Protein AF-A0A942DSC2-F1 (afdb_monomer_lite)

Radius of gyration: 29.01 Å; chains: 1; bounding box: 53×48×88 Å

Structure (mmCIF, N/CA/C/O backbone):
data_AF-A0A942DSC2-F1
#
_entry.id   AF-A0A942DSC2-F1
#
loop_
_atom_site.group_PDB
_atom_site.id
_atom_site.type_symbol
_atom_site.label_atom_id
_atom_site.label_alt_id
_atom_site.label_comp_id
_atom_site.label_asym_id
_atom_site.label_entity_id
_atom_site.label_seq_id
_atom_site.pdbx_PDB_ins_code
_atom_site.Cartn_x
_atom_site.Cartn_y
_atom_site.Cartn_z
_atom_site.occupancy
_atom_site.B_iso_or_equiv
_atom_site.auth_seq_id
_atom_site.auth_comp_id
_atom_site.auth_asym_id
_atom_site.auth_atom_id
_atom_site.pdbx_PDB_model_num
ATOM 1 N N . MET A 1 1 ? -5.534 -20.646 44.634 1.00 63.06 1 MET A N 1
ATOM 2 C CA . MET A 1 1 ? -5.472 -19.180 44.830 1.00 63.06 1 MET A CA 1
ATOM 3 C C . MET A 1 1 ? -6.806 -18.593 44.367 1.00 63.06 1 MET A C 1
ATOM 5 O O . MET A 1 1 ? -7.096 -18.681 43.185 1.00 63.06 1 MET A O 1
ATOM 9 N N . ARG A 1 2 ? -7.683 -18.132 45.276 1.00 71.19 2 ARG A N 1
ATOM 10 C CA . ARG A 1 2 ? -8.968 -17.498 44.909 1.00 71.19 2 ARG A CA 1
ATOM 11 C C . ARG A 1 2 ? -8.756 -15.986 44.858 1.00 71.19 2 ARG A C 1
ATOM 13 O O . ARG A 1 2 ? -8.511 -15.383 45.898 1.00 71.19 2 ARG A O 1
ATOM 20 N N . VAL A 1 3 ? -8.830 -15.392 43.672 1.00 79.56 3 VAL A N 1
ATOM 21 C CA . VAL A 1 3 ? -8.816 -13.933 43.511 1.00 79.56 3 VAL A CA 1
ATOM 22 C C . VAL A 1 3 ? -10.165 -13.406 44.014 1.00 79.56 3 VAL A C 1
ATOM 24 O O . VAL A 1 3 ? -11.196 -13.684 43.408 1.00 79.56 3 VAL A O 1
ATOM 27 N N . LYS A 1 4 ? -10.188 -12.711 45.160 1.00 86.06 4 LYS A N 1
ATOM 28 C CA . LYS A 1 4 ? -11.382 -11.986 45.623 1.00 86.06 4 LYS A CA 1
ATOM 29 C C . LYS A 1 4 ? -11.506 -10.714 44.784 1.00 86.06 4 LYS A C 1
ATOM 31 O O . LYS A 1 4 ? -10.755 -9.770 45.003 1.00 86.06 4 LYS A O 1
ATOM 36 N N . ILE A 1 5 ? -12.418 -10.701 43.817 1.00 82.31 5 ILE A N 1
ATOM 37 C CA . ILE A 1 5 ? -12.747 -9.487 43.061 1.00 82.31 5 ILE A CA 1
ATOM 38 C C . ILE A 1 5 ? -13.619 -8.612 43.967 1.00 82.31 5 ILE A C 1
ATOM 40 O O . ILE A 1 5 ? -14.670 -9.060 44.425 1.00 82.31 5 ILE A O 1
ATOM 44 N N . ASN A 1 6 ? -13.171 -7.393 44.272 1.00 86.00 6 ASN A N 1
ATOM 45 C CA . ASN A 1 6 ? -13.952 -6.457 45.077 1.00 86.00 6 ASN A CA 1
ATOM 46 C C . ASN A 1 6 ? -15.068 -5.849 44.211 1.00 86.00 6 ASN A C 1
ATOM 48 O O . ASN A 1 6 ? -14.783 -5.156 43.236 1.00 86.00 6 ASN A O 1
ATOM 52 N N . ILE A 1 7 ? -16.330 -6.090 44.564 1.00 83.00 7 ILE A N 1
ATOM 53 C CA . ILE A 1 7 ? -17.500 -5.612 43.807 1.00 83.00 7 ILE A CA 1
ATOM 54 C C . ILE A 1 7 ? -17.515 -4.076 43.738 1.00 83.00 7 ILE A C 1
ATOM 56 O O . ILE A 1 7 ? -17.927 -3.506 42.733 1.00 83.00 7 ILE A O 1
ATOM 60 N N . GLU A 1 8 ? -16.960 -3.393 44.741 1.00 81.56 8 GLU A N 1
ATOM 61 C CA . GLU A 1 8 ? -16.849 -1.929 44.745 1.00 81.56 8 GLU A CA 1
ATOM 62 C C . GLU A 1 8 ? -15.970 -1.395 43.605 1.00 81.56 8 GLU A C 1
ATOM 64 O O . GLU A 1 8 ? -16.241 -0.328 43.054 1.00 81.56 8 GLU A O 1
ATOM 69 N N . THR A 1 9 ? -14.942 -2.147 43.193 1.00 80.12 9 THR A N 1
ATOM 70 C CA . THR A 1 9 ? -14.063 -1.727 42.087 1.00 80.12 9 THR A CA 1
ATOM 71 C C . THR A 1 9 ? -14.734 -1.817 40.716 1.00 80.12 9 THR A C 1
ATOM 73 O O . THR A 1 9 ? -14.416 -1.011 39.838 1.00 80.12 9 THR A O 1
ATOM 76 N N . LEU A 1 10 ? -15.709 -2.722 40.555 1.00 81.62 10 LEU A N 1
ATOM 77 C CA . LEU A 1 10 ? -16.467 -2.916 39.312 1.00 81.62 10 LEU A CA 1
ATOM 78 C C . LEU A 1 10 ? -17.392 -1.734 38.993 1.00 81.62 10 LEU A C 1
ATOM 80 O O . LEU A 1 10 ? -17.657 -1.476 37.824 1.00 81.62 10 LEU A O 1
ATOM 84 N N . ASN A 1 11 ? -17.830 -0.982 40.007 1.00 86.62 11 ASN A N 1
ATOM 85 C CA . ASN A 1 11 ? -18.701 0.185 39.833 1.00 86.62 11 ASN A CA 1
ATOM 86 C C . ASN A 1 11 ? -17.933 1.512 39.760 1.00 86.62 11 ASN A C 1
ATOM 88 O O . ASN A 1 11 ? -18.541 2.584 39.751 1.00 86.62 11 ASN A O 1
ATOM 92 N N . SER A 1 12 ? -16.597 1.483 39.737 1.00 93.19 12 SER A N 1
ATOM 93 C CA . SER A 1 12 ? -15.827 2.721 39.641 1.00 93.19 12 SER A CA 1
ATOM 94 C C . SER A 1 12 ? -15.891 3.292 38.212 1.00 93.19 12 SER A C 1
ATOM 96 O O . SER A 1 12 ? -15.666 2.556 37.251 1.00 93.19 12 SER A O 1
ATOM 98 N N . PRO A 1 13 ? -16.111 4.608 38.031 1.00 95.56 13 PRO A N 1
ATOM 99 C CA . PRO A 1 13 ? -16.055 5.223 36.703 1.00 95.56 13 PRO A CA 1
ATOM 100 C C . PRO A 1 13 ? -14.723 4.998 35.990 1.00 95.56 13 PRO A C 1
ATOM 102 O O . PRO A 1 13 ? -14.681 4.766 34.786 1.00 95.56 13 PRO A O 1
ATOM 105 N N . ALA A 1 14 ? -13.625 4.989 36.747 1.00 95.31 14 ALA A N 1
ATOM 106 C CA . ALA A 1 14 ? -12.300 4.709 36.209 1.00 95.31 14 ALA A CA 1
ATOM 107 C C . ALA A 1 14 ? -12.228 3.334 35.524 1.00 95.31 14 ALA A C 1
ATOM 109 O O . ALA A 1 14 ? -11.579 3.209 34.489 1.00 95.31 14 ALA A O 1
ATOM 110 N N . PHE A 1 15 ? -12.923 2.326 36.057 1.00 95.38 15 PHE A N 1
ATOM 111 C CA . PHE A 1 15 ? -12.960 0.990 35.470 1.00 95.38 15 PHE A CA 1
ATOM 112 C C . PHE A 1 15 ? -13.635 0.984 34.091 1.00 95.38 15 PHE A C 1
ATOM 114 O O . PHE A 1 15 ? -13.039 0.502 33.130 1.00 95.38 15 PHE A O 1
ATOM 121 N N . PHE A 1 16 ? -14.830 1.572 33.958 1.00 96.56 16 PHE A N 1
ATOM 122 C CA . PHE A 1 16 ? -15.529 1.634 32.666 1.00 96.56 16 PHE A CA 1
ATOM 123 C C . PHE A 1 16 ? -14.793 2.498 31.640 1.00 96.56 16 PHE A C 1
ATOM 125 O O . PHE A 1 16 ? -14.686 2.106 30.481 1.00 96.56 16 PHE A O 1
ATOM 132 N N . GLY A 1 17 ? -14.228 3.632 32.067 1.00 97.06 17 GLY A N 1
ATOM 133 C CA . GLY A 1 17 ? -13.405 4.474 31.199 1.00 97.06 17 GLY A CA 1
ATOM 134 C C . GLY A 1 17 ? -12.156 3.739 30.703 1.00 97.06 17 GLY A C 1
ATOM 135 O O . GLY A 1 17 ? -11.827 3.802 29.521 1.00 97.06 17 GLY A O 1
ATOM 136 N N . PHE A 1 18 ? -11.497 2.975 31.578 1.00 97.44 18 PHE A N 1
ATOM 137 C CA . PHE A 1 18 ? -10.361 2.142 31.194 1.00 97.44 18 PHE A CA 1
ATOM 138 C C . PHE A 1 18 ? -10.762 1.038 30.209 1.00 97.44 18 PHE A C 1
ATOM 140 O O . PHE A 1 18 ? -10.094 0.877 29.193 1.00 97.44 18 PHE A O 1
ATOM 147 N N . LEU A 1 19 ? -11.861 0.314 30.459 1.00 97.62 19 LEU A N 1
ATOM 148 C CA . LEU A 1 19 ? -12.362 -0.705 29.529 1.00 97.62 19 LEU A CA 1
ATOM 149 C C . LEU A 1 19 ? -12.708 -0.120 28.156 1.00 97.62 19 LEU A C 1
ATOM 151 O O . LEU A 1 19 ? -12.371 -0.722 27.141 1.00 97.62 19 LEU A O 1
ATOM 155 N N . TYR A 1 20 ? -13.337 1.057 28.122 1.00 97.75 20 TYR A N 1
ATOM 156 C CA . TYR A 1 20 ? -13.642 1.767 26.881 1.00 97.75 20 TYR A CA 1
ATOM 157 C C . TYR A 1 20 ? -12.367 2.105 26.095 1.00 97.75 20 TYR A C 1
ATOM 159 O O . TYR A 1 20 ? -12.29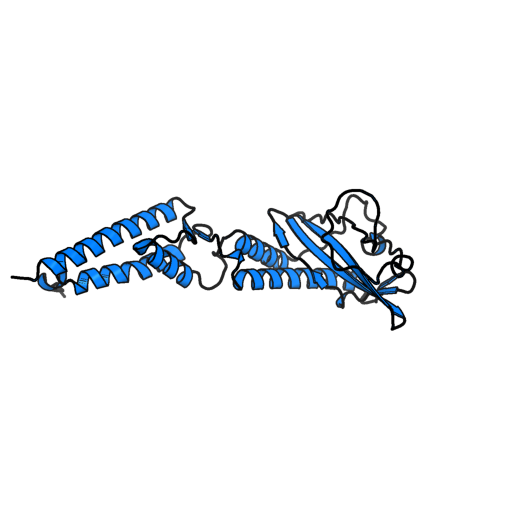0 1.839 24.899 1.00 97.75 20 TYR A O 1
ATOM 167 N N . LEU A 1 21 ? -11.332 2.623 26.764 1.00 97.81 21 LEU A N 1
ATOM 168 C CA . LEU A 1 21 ? -10.049 2.921 26.118 1.00 97.81 21 LEU A CA 1
ATOM 169 C C . LEU A 1 21 ? -9.291 1.659 25.688 1.00 97.81 21 LEU A C 1
ATOM 171 O O . LEU A 1 21 ? -8.612 1.681 24.666 1.00 97.81 21 LEU A O 1
ATOM 175 N N . LEU A 1 22 ? -9.410 0.564 26.441 1.00 98.12 22 LEU A N 1
ATOM 176 C CA . LEU A 1 22 ? -8.796 -0.731 26.131 1.00 98.12 22 LEU A CA 1
ATOM 177 C C . LEU A 1 22 ? -9.458 -1.411 24.921 1.00 98.12 22 LEU A C 1
ATOM 179 O O . LEU A 1 22 ? -8.798 -2.170 24.211 1.00 98.12 22 LEU A O 1
ATOM 183 N N . LEU A 1 23 ? -10.736 -1.118 24.660 1.00 98.00 23 LEU A N 1
ATOM 184 C CA . LEU A 1 23 ? -11.471 -1.623 23.500 1.00 98.00 23 LEU A CA 1
ATOM 185 C C . LEU A 1 23 ? -10.735 -1.298 22.189 1.00 98.00 23 LEU A C 1
ATOM 187 O O . LEU A 1 23 ? -10.584 -2.172 21.340 1.00 98.00 23 LEU A O 1
ATOM 191 N N . ILE A 1 24 ? -10.203 -0.076 22.079 1.00 98.19 24 ILE A N 1
ATOM 192 C CA . ILE A 1 24 ? -9.554 0.445 20.871 1.00 98.19 24 ILE A CA 1
ATOM 193 C C . ILE A 1 24 ? -8.339 -0.411 20.437 1.00 98.19 24 ILE A C 1
ATOM 195 O O . ILE A 1 24 ? -8.356 -1.001 19.356 1.00 98.19 24 ILE A O 1
ATOM 199 N N . PRO A 1 25 ? -7.268 -0.567 21.244 1.00 98.06 25 PRO A N 1
ATOM 200 C CA . PRO A 1 25 ? -6.115 -1.375 20.845 1.00 98.06 25 PRO A CA 1
ATOM 201 C C . PRO A 1 25 ? -6.439 -2.870 20.704 1.00 98.06 25 PRO A C 1
ATOM 203 O O . PRO A 1 25 ? -5.764 -3.559 19.938 1.00 98.06 25 PRO A O 1
ATOM 206 N N . ILE A 1 26 ? -7.461 -3.383 21.402 1.00 98.00 26 ILE A N 1
ATOM 207 C CA . ILE A 1 26 ? -7.912 -4.771 21.234 1.00 98.00 26 ILE A CA 1
ATOM 208 C C . ILE A 1 26 ? -8.495 -4.974 19.839 1.00 98.00 26 ILE A C 1
ATOM 210 O O . ILE A 1 26 ? -8.055 -5.877 19.126 1.00 98.00 26 ILE A O 1
ATOM 214 N N . PHE A 1 27 ? -9.447 -4.138 19.427 1.00 98.06 27 PHE A N 1
ATOM 215 C CA . PHE A 1 27 ? -10.046 -4.255 18.101 1.00 98.06 27 PHE A CA 1
ATOM 216 C C . PHE A 1 27 ? -9.044 -3.930 16.997 1.00 98.06 27 PHE A C 1
ATOM 218 O O . PHE A 1 27 ? -8.980 -4.665 16.016 1.00 98.06 27 PHE A O 1
ATOM 225 N N . ALA A 1 28 ? -8.157 -2.954 17.200 1.00 97.00 28 ALA A N 1
ATOM 226 C CA . ALA A 1 28 ? -7.028 -2.709 16.304 1.00 97.00 28 ALA A CA 1
ATOM 227 C C . ALA A 1 28 ? -6.164 -3.963 16.082 1.00 97.00 28 ALA A C 1
ATOM 229 O O . ALA A 1 28 ? -5.778 -4.273 14.951 1.00 97.00 28 ALA A O 1
ATOM 230 N N . CYS A 1 29 ? -5.884 -4.710 17.155 1.00 96.62 29 CYS A N 1
ATOM 231 C CA . CYS A 1 29 ? -5.160 -5.974 17.088 1.00 96.62 29 CYS A CA 1
ATOM 232 C C . CYS A 1 29 ? -5.958 -7.015 16.289 1.00 96.62 29 CYS A C 1
ATOM 234 O O . CYS A 1 29 ? -5.433 -7.558 15.322 1.00 96.62 29 CYS A O 1
ATOM 236 N N . ILE A 1 30 ? -7.240 -7.223 16.612 1.00 96.50 30 ILE A N 1
ATOM 237 C CA . ILE A 1 30 ? -8.128 -8.157 15.895 1.00 96.50 30 ILE A CA 1
ATOM 238 C C . ILE A 1 30 ? -8.168 -7.838 14.395 1.00 96.50 30 ILE A C 1
ATOM 240 O O . ILE A 1 30 ? -7.948 -8.724 13.569 1.00 96.50 30 ILE A O 1
ATOM 244 N N . PHE A 1 31 ? -8.391 -6.574 14.033 1.00 95.62 31 PHE A N 1
ATOM 245 C CA . PHE A 1 31 ? -8.449 -6.124 12.643 1.00 95.62 31 PHE A CA 1
ATOM 246 C C . PHE A 1 31 ? -7.130 -6.343 11.898 1.00 95.62 31 PHE A C 1
ATOM 248 O O . PHE A 1 31 ? -7.150 -6.674 10.715 1.00 95.62 31 PHE A O 1
ATOM 255 N N . SER A 1 32 ? -5.991 -6.230 12.586 1.00 94.00 32 SER A N 1
ATOM 256 C CA . SER A 1 32 ? -4.665 -6.456 11.993 1.00 94.00 32 SER A CA 1
ATOM 257 C C . SER A 1 32 ? -4.408 -7.917 11.607 1.00 94.00 32 SER A C 1
ATOM 259 O O . SER A 1 32 ? -3.553 -8.171 10.762 1.00 94.00 32 SER A O 1
ATOM 261 N N . TYR A 1 33 ? -5.140 -8.865 12.201 1.00 94.31 33 TYR A N 1
ATOM 262 C CA . TYR A 1 33 ? -5.059 -10.296 11.886 1.00 94.31 33 TYR A CA 1
ATOM 263 C C . TYR A 1 33 ? -6.151 -10.776 10.920 1.00 94.31 33 TYR A C 1
ATOM 265 O O . TYR A 1 33 ? -6.177 -11.959 10.570 1.00 94.31 33 TYR A O 1
ATOM 273 N N . LEU A 1 34 ? -7.056 -9.896 10.476 1.00 93.06 34 LEU A N 1
ATOM 274 C CA . LEU A 1 34 ? -8.057 -10.268 9.480 1.00 93.06 34 LEU A CA 1
ATOM 275 C C . LEU A 1 34 ? -7.409 -10.576 8.119 1.00 93.06 34 LEU A C 1
ATOM 277 O O . LEU A 1 34 ? -6.320 -10.079 7.818 1.00 93.06 34 LEU A O 1
ATOM 281 N N . PRO A 1 35 ? -8.079 -11.376 7.265 1.00 90.88 35 PRO A N 1
ATOM 282 C CA . PRO A 1 35 ? -7.596 -11.647 5.918 1.00 90.88 35 PRO A CA 1
ATOM 283 C C . PRO A 1 35 ? -7.290 -10.362 5.143 1.00 90.88 35 PRO A C 1
ATOM 285 O O . PRO A 1 35 ? -7.961 -9.335 5.315 1.00 90.88 35 PRO A O 1
ATOM 288 N N . LYS A 1 36 ? -6.309 -10.443 4.236 1.00 86.69 36 LYS A N 1
ATOM 289 C CA . LYS A 1 36 ? -6.007 -9.367 3.283 1.00 86.69 36 LYS A CA 1
ATOM 290 C C . LYS A 1 36 ? -7.291 -8.918 2.570 1.00 86.69 36 LYS A C 1
ATOM 292 O O . LYS A 1 36 ? -8.193 -9.725 2.356 1.00 86.69 36 LYS A O 1
ATOM 297 N N . TYR A 1 37 ? -7.368 -7.635 2.218 1.00 87.50 37 TYR A N 1
ATOM 298 C CA . TYR A 1 37 ? -8.536 -7.022 1.558 1.00 87.50 37 TYR A CA 1
ATOM 299 C C . TYR A 1 37 ? -9.822 -6.928 2.404 1.00 87.50 37 TYR A C 1
ATOM 301 O O . TYR A 1 37 ? -10.883 -6.611 1.876 1.00 87.50 37 TYR A O 1
ATOM 309 N N . SER A 1 38 ? -9.750 -7.135 3.726 1.00 92.56 38 SER A N 1
ATOM 310 C CA . SER A 1 38 ? -10.910 -6.932 4.615 1.00 92.56 38 SER A CA 1
ATOM 311 C C . SER A 1 38 ? -11.332 -5.464 4.769 1.00 92.56 38 SER A C 1
ATOM 313 O O . SER A 1 38 ? -12.473 -5.197 5.162 1.00 92.56 38 SER A O 1
ATOM 315 N N . PHE A 1 39 ? -10.432 -4.532 4.441 1.00 93.94 39 PHE A N 1
ATOM 316 C CA . PHE A 1 39 ? -10.633 -3.087 4.525 1.00 93.94 39 PHE A CA 1
ATOM 317 C C . PHE A 1 39 ? -10.182 -2.379 3.243 1.00 93.94 39 PHE A C 1
ATOM 319 O O . PHE A 1 39 ? -9.195 -2.787 2.625 1.00 93.94 39 PHE A O 1
ATOM 326 N N . HIS A 1 40 ? -10.890 -1.306 2.884 1.00 93.62 40 HIS A N 1
ATOM 327 C CA . HIS A 1 40 ? -10.555 -0.379 1.801 1.00 93.62 40 HIS A CA 1
ATOM 328 C C . HIS A 1 40 ? -10.228 0.995 2.375 1.00 93.62 40 HIS A C 1
ATOM 330 O O . HIS A 1 40 ? -10.934 1.455 3.268 1.00 93.62 40 HIS A O 1
ATOM 336 N N . HIS A 1 41 ? -9.209 1.663 1.844 1.00 94.06 41 HIS A N 1
ATOM 337 C CA . HIS A 1 41 ? -8.816 3.003 2.254 1.00 94.06 41 HIS A CA 1
ATOM 338 C C . HIS A 1 41 ? -8.928 3.987 1.084 1.00 94.06 41 HIS A C 1
ATOM 340 O O . HIS A 1 41 ? -8.175 3.899 0.116 1.00 94.06 41 HIS A O 1
ATOM 346 N N . THR A 1 42 ? -9.860 4.936 1.179 1.00 92.81 42 THR A N 1
ATOM 347 C CA . THR A 1 42 ? -10.238 5.833 0.069 1.00 92.81 42 THR A CA 1
ATOM 348 C C . THR A 1 42 ? -9.211 6.930 -0.218 1.00 92.81 42 THR A C 1
ATOM 350 O O . THR A 1 42 ? -9.132 7.430 -1.337 1.00 92.81 42 THR A O 1
ATOM 353 N N . THR A 1 43 ? -8.397 7.303 0.771 1.00 93.25 43 THR A N 1
ATOM 354 C CA . THR A 1 43 ? -7.400 8.381 0.662 1.00 93.25 43 THR A CA 1
ATOM 355 C C . THR A 1 43 ? -5.963 7.875 0.552 1.00 93.25 43 THR A C 1
ATOM 357 O O . THR A 1 43 ? -5.046 8.687 0.416 1.00 93.25 43 THR A O 1
ATOM 360 N N . ILE A 1 44 ? -5.747 6.553 0.531 1.00 91.12 44 ILE A N 1
ATOM 361 C CA . ILE A 1 44 ? -4.398 5.969 0.553 1.00 91.12 44 ILE A CA 1
ATOM 362 C C . ILE A 1 44 ? -3.546 6.403 -0.642 1.00 91.12 44 ILE A C 1
ATOM 364 O O . ILE A 1 44 ? -2.333 6.530 -0.521 1.00 91.12 44 ILE A O 1
ATOM 368 N N . GLN A 1 45 ? -4.174 6.690 -1.786 1.00 90.19 45 GLN A N 1
ATOM 369 C CA . GLN A 1 45 ? -3.494 7.122 -3.009 1.00 90.19 45 GLN A CA 1
ATOM 370 C C . GLN A 1 45 ? -2.671 8.410 -2.840 1.00 90.19 45 GLN A C 1
ATOM 372 O O . GLN A 1 45 ? -1.760 8.664 -3.624 1.00 90.19 45 GLN A O 1
ATOM 377 N N . PHE A 1 46 ? -2.975 9.217 -1.820 1.00 93.25 46 PHE A N 1
ATOM 378 C CA . PHE A 1 46 ? -2.253 10.452 -1.509 1.00 93.25 46 PHE A CA 1
ATOM 379 C C . PHE A 1 46 ? -1.107 10.244 -0.518 1.00 93.25 46 PHE A C 1
ATOM 381 O O . PHE A 1 46 ? -0.389 11.186 -0.185 1.00 93.25 46 PHE A O 1
ATOM 388 N N . GLU A 1 47 ? -0.925 9.026 -0.019 1.00 91.06 47 GLU A N 1
ATOM 389 C CA . GLU A 1 47 ? 0.106 8.749 0.957 1.00 91.06 47 GLU A CA 1
A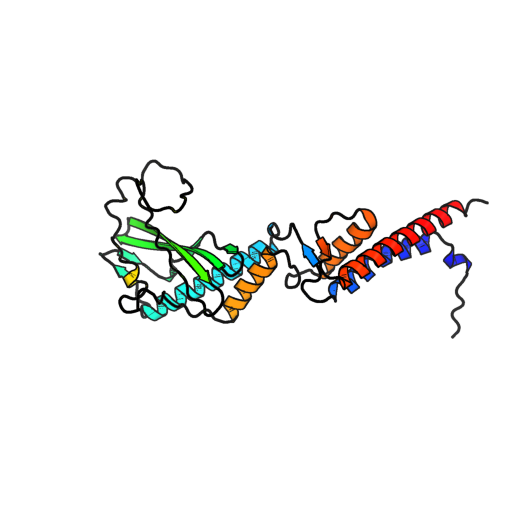TOM 390 C C . GLU A 1 47 ? 1.471 8.524 0.323 1.00 91.06 47 GLU A C 1
ATOM 392 O O . GLU A 1 47 ? 1.620 7.943 -0.756 1.00 91.06 47 GLU A O 1
ATOM 397 N N . LYS A 1 48 ? 2.506 8.896 1.081 1.00 92.25 48 LYS A N 1
ATOM 398 C CA . LYS A 1 48 ? 3.901 8.670 0.702 1.00 92.25 48 LYS A CA 1
ATOM 399 C C . LYS A 1 48 ? 4.184 7.199 0.366 1.00 92.25 48 LYS A C 1
ATOM 401 O O . LYS A 1 48 ? 4.934 6.930 -0.560 1.00 92.25 48 LYS A O 1
ATOM 406 N N . SER A 1 49 ? 3.555 6.260 1.071 1.00 89.62 49 SER A N 1
ATOM 407 C CA . SER A 1 49 ? 3.744 4.822 0.843 1.00 89.62 49 SER A CA 1
ATOM 408 C C . SER A 1 49 ? 3.359 4.384 -0.577 1.00 89.62 49 SER A C 1
ATOM 410 O O . SER A 1 49 ? 4.098 3.626 -1.203 1.00 89.62 49 SER A O 1
ATOM 412 N N . VAL A 1 50 ? 2.258 4.911 -1.124 1.00 91.44 50 VAL A N 1
ATOM 413 C CA . VAL A 1 50 ? 1.824 4.634 -2.502 1.00 91.44 50 VAL A CA 1
ATOM 414 C C . VAL A 1 50 ? 2.770 5.284 -3.509 1.00 91.44 50 VAL A C 1
ATOM 416 O O . VAL A 1 50 ? 3.113 4.669 -4.517 1.00 91.44 50 VAL A O 1
ATOM 419 N N . PHE A 1 51 ? 3.252 6.496 -3.220 1.00 92.69 51 PHE A N 1
ATOM 420 C CA . PHE A 1 51 ? 4.286 7.155 -4.026 1.00 92.69 51 PHE A CA 1
ATOM 421 C C . PHE A 1 51 ? 5.598 6.360 -4.062 1.00 92.69 51 PHE A C 1
ATOM 423 O O . PHE A 1 51 ? 6.188 6.197 -5.132 1.00 92.69 51 PHE A O 1
ATOM 430 N N . ASP A 1 52 ? 6.043 5.839 -2.920 1.00 92.56 52 ASP A N 1
ATOM 431 C CA . ASP A 1 52 ? 7.257 5.030 -2.809 1.00 92.56 52 ASP A CA 1
ATOM 432 C C . ASP A 1 52 ? 7.094 3.690 -3.553 1.00 92.56 52 ASP A C 1
ATOM 434 O O . ASP A 1 52 ? 8.001 3.278 -4.285 1.00 92.56 52 ASP A O 1
ATOM 438 N N . ALA A 1 53 ? 5.920 3.050 -3.457 1.00 91.88 53 ALA A N 1
ATOM 439 C CA . ALA A 1 53 ? 5.584 1.846 -4.223 1.00 91.88 53 ALA A CA 1
ATOM 440 C C . ALA A 1 53 ? 5.575 2.115 -5.738 1.00 91.88 53 ALA A C 1
ATOM 442 O O . ALA A 1 53 ? 6.181 1.360 -6.502 1.00 91.88 53 ALA A O 1
ATOM 443 N N . ARG A 1 54 ? 4.980 3.237 -6.174 1.00 94.38 54 ARG A N 1
ATOM 444 C CA . ARG A 1 54 ? 4.996 3.683 -7.577 1.00 94.38 54 ARG A CA 1
ATOM 445 C C . ARG A 1 54 ? 6.419 3.848 -8.094 1.00 94.38 54 ARG A C 1
ATOM 447 O O . ARG A 1 54 ? 6.755 3.304 -9.141 1.00 94.38 54 ARG A O 1
ATOM 454 N N . ASN A 1 55 ? 7.259 4.583 -7.365 1.00 94.94 55 ASN A N 1
ATOM 455 C CA . ASN A 1 55 ? 8.647 4.824 -7.760 1.00 94.94 55 ASN A CA 1
ATOM 456 C C . ASN A 1 55 ? 9.438 3.511 -7.804 1.00 94.94 55 ASN A C 1
ATOM 458 O O . ASN A 1 55 ? 10.173 3.270 -8.754 1.00 94.94 55 ASN A O 1
ATOM 462 N N . THR A 1 56 ? 9.217 2.615 -6.841 1.00 93.75 56 THR A N 1
ATOM 463 C CA . THR A 1 56 ? 9.863 1.296 -6.807 1.00 93.75 56 THR A CA 1
ATOM 464 C C . THR A 1 56 ? 9.465 0.420 -8.000 1.00 93.75 56 THR A C 1
ATOM 466 O O . THR A 1 56 ? 10.325 -0.250 -8.579 1.00 93.75 56 THR A O 1
ATOM 469 N N . ALA A 1 57 ? 8.184 0.416 -8.381 1.00 92.62 57 ALA A N 1
ATOM 470 C CA . ALA A 1 57 ? 7.687 -0.302 -9.554 1.00 92.62 57 ALA A CA 1
ATOM 471 C C . ALA A 1 57 ? 8.219 0.307 -10.861 1.00 92.62 57 ALA A C 1
ATOM 473 O O . ALA A 1 57 ? 8.712 -0.423 -11.725 1.00 92.62 57 ALA A O 1
ATOM 474 N N . ARG A 1 58 ? 8.202 1.641 -10.972 1.00 95.25 58 ARG A N 1
ATOM 475 C CA . ARG A 1 58 ? 8.769 2.393 -12.097 1.00 95.25 58 ARG A CA 1
ATOM 476 C C . ARG A 1 58 ? 10.253 2.086 -12.282 1.00 95.25 58 ARG A C 1
ATOM 478 O O . ARG A 1 58 ? 10.659 1.698 -13.369 1.00 95.25 58 ARG A O 1
ATOM 485 N N . ASP A 1 59 ? 11.057 2.230 -11.233 1.00 95.25 59 ASP A N 1
ATOM 486 C CA . ASP A 1 59 ? 12.513 2.073 -11.311 1.00 95.25 59 ASP A CA 1
ATOM 487 C C . ASP A 1 59 ? 12.896 0.622 -11.632 1.00 95.25 59 ASP A C 1
ATOM 489 O O . ASP A 1 59 ? 13.826 0.376 -12.398 1.00 95.25 59 ASP A O 1
ATOM 493 N N . ALA A 1 60 ? 12.139 -0.352 -11.115 1.00 92.19 60 ALA A N 1
ATOM 494 C CA . ALA A 1 60 ? 12.314 -1.759 -11.467 1.00 92.19 60 ALA A CA 1
ATOM 495 C C . ALA A 1 60 ? 11.964 -2.045 -12.937 1.00 92.19 60 ALA A C 1
ATOM 497 O O . ALA A 1 60 ? 12.699 -2.768 -13.608 1.00 92.19 60 ALA A O 1
ATOM 498 N N . THR A 1 61 ? 10.879 -1.453 -13.441 1.00 90.00 61 THR A N 1
ATOM 499 C CA . THR A 1 61 ? 10.472 -1.566 -14.851 1.00 90.00 61 THR A CA 1
ATOM 500 C C . THR A 1 61 ? 11.518 -0.931 -15.765 1.00 90.00 61 THR A C 1
ATOM 502 O O . THR A 1 61 ? 11.957 -1.553 -16.731 1.00 90.00 61 THR A O 1
ATOM 505 N N . LEU A 1 62 ? 11.991 0.271 -15.421 1.00 93.06 62 LEU A N 1
ATOM 506 C CA . LEU A 1 62 ? 13.051 0.957 -16.152 1.00 93.06 62 LEU A CA 1
ATOM 507 C C . LEU A 1 62 ? 14.323 0.108 -16.199 1.00 93.06 62 LEU A C 1
ATOM 509 O O . LEU A 1 62 ? 14.868 -0.102 -17.278 1.00 93.06 62 LEU A O 1
ATOM 513 N N . ALA A 1 63 ? 14.767 -0.426 -15.059 1.00 92.88 63 ALA A N 1
ATOM 514 C CA . ALA A 1 63 ? 15.959 -1.265 -14.997 1.00 92.88 63 ALA A CA 1
ATOM 515 C C . ALA A 1 63 ? 15.850 -2.506 -15.902 1.00 92.88 63 ALA A C 1
ATOM 517 O O . ALA A 1 63 ? 16.821 -2.857 -16.570 1.00 92.88 63 ALA A O 1
ATOM 518 N N . ALA A 1 64 ? 14.675 -3.139 -15.986 1.00 88.25 64 ALA A N 1
ATOM 519 C CA . ALA A 1 64 ? 14.457 -4.266 -16.894 1.00 88.25 64 ALA A CA 1
ATOM 520 C C . ALA A 1 64 ? 14.483 -3.870 -18.370 1.00 88.25 64 ALA A C 1
ATOM 522 O O . ALA A 1 64 ? 15.109 -4.568 -19.170 1.00 88.25 64 ALA A O 1
ATOM 523 N N . ILE A 1 65 ? 13.865 -2.741 -18.732 1.00 87.69 65 ILE A N 1
ATOM 524 C CA . ILE A 1 65 ? 13.921 -2.203 -20.099 1.00 87.69 65 ILE A CA 1
ATOM 525 C C . ILE A 1 65 ? 15.376 -1.899 -20.476 1.00 87.69 65 ILE A C 1
ATOM 527 O O . ILE A 1 65 ? 15.854 -2.344 -21.519 1.00 87.69 65 ILE A O 1
ATOM 531 N N . GLN A 1 66 ? 16.106 -1.197 -19.606 1.00 91.06 66 GLN A N 1
ATOM 532 C CA . GLN A 1 66 ? 17.509 -0.848 -19.823 1.00 91.06 66 GLN A CA 1
ATOM 533 C C . GLN A 1 66 ? 18.399 -2.089 -19.943 1.00 91.06 66 GLN A C 1
ATOM 535 O O . GLN A 1 66 ? 19.259 -2.132 -20.824 1.00 91.06 66 GLN A O 1
ATOM 540 N N . SER A 1 67 ? 18.192 -3.099 -19.091 1.00 89.62 67 SER A N 1
ATOM 541 C CA . SER A 1 67 ? 18.932 -4.365 -19.134 1.00 89.62 67 SER A CA 1
ATOM 542 C C . SER A 1 67 ? 18.663 -5.118 -20.434 1.00 89.62 67 SER A C 1
ATOM 544 O O . SER A 1 67 ? 19.605 -5.463 -21.141 1.00 89.62 67 SER A O 1
ATOM 546 N N . SER A 1 68 ? 17.387 -5.286 -20.795 1.00 85.38 68 SER A N 1
ATOM 547 C CA . SER A 1 68 ? 16.971 -5.992 -22.013 1.00 85.38 68 SER A CA 1
ATOM 548 C C . SER A 1 68 ? 17.509 -5.315 -23.275 1.00 85.38 68 SER A C 1
ATOM 550 O O . SER A 1 68 ? 17.976 -5.980 -24.197 1.00 85.38 68 SER A O 1
ATOM 552 N N . LEU A 1 69 ? 17.473 -3.979 -23.329 1.00 86.25 69 LEU A N 1
ATOM 553 C CA . LEU A 1 69 ? 18.025 -3.220 -24.452 1.00 86.25 69 LEU A CA 1
ATOM 554 C C . LEU A 1 69 ? 19.553 -3.288 -24.495 1.00 86.25 69 LEU A C 1
ATOM 556 O O . LEU A 1 69 ? 20.118 -3.452 -25.571 1.00 86.25 69 LEU A O 1
ATOM 560 N N . SER A 1 70 ? 20.223 -3.191 -23.345 1.00 89.94 70 SER A N 1
ATOM 561 C CA . SER A 1 70 ? 21.687 -3.287 -23.280 1.00 89.94 70 SER A CA 1
ATOM 562 C C . SER A 1 70 ? 22.181 -4.662 -23.725 1.00 89.94 70 SER A C 1
ATOM 564 O O . SER A 1 70 ? 23.165 -4.738 -24.451 1.00 89.94 70 SER A O 1
ATOM 566 N N . GLU A 1 71 ? 21.493 -5.733 -23.330 1.00 88.25 71 GLU A N 1
ATOM 567 C CA . GLU A 1 71 ? 21.798 -7.101 -23.757 1.00 88.25 71 GLU A CA 1
ATOM 568 C C . GLU A 1 71 ? 21.612 -7.269 -25.270 1.00 88.25 71 GLU A C 1
ATOM 570 O O . GLU A 1 71 ? 22.518 -7.735 -25.957 1.00 88.25 71 GLU A O 1
ATOM 575 N N . ARG A 1 72 ? 20.483 -6.798 -25.816 1.00 82.88 72 ARG A N 1
ATOM 576 C CA . ARG A 1 72 ? 20.207 -6.850 -27.264 1.00 82.88 72 ARG A CA 1
ATOM 577 C C . ARG A 1 72 ? 21.216 -6.069 -28.099 1.00 82.88 72 ARG A C 1
ATOM 579 O O . ARG A 1 72 ? 21.516 -6.465 -29.221 1.00 82.88 72 ARG A O 1
ATOM 586 N N . LEU A 1 73 ? 21.722 -4.962 -27.566 1.00 86.69 73 LEU A N 1
ATOM 587 C CA . LEU A 1 73 ? 22.729 -4.137 -28.227 1.00 86.69 73 LEU A CA 1
ATOM 588 C C . LEU A 1 73 ? 24.162 -4.617 -27.957 1.00 86.69 73 LEU A C 1
ATOM 590 O O . LEU A 1 73 ? 25.096 -3.953 -28.400 1.00 86.69 73 LEU A O 1
ATOM 594 N N . ASP A 1 74 ? 24.365 -5.735 -27.247 1.00 90.75 74 ASP A N 1
ATOM 595 C CA . ASP A 1 74 ? 25.699 -6.233 -26.870 1.00 90.75 74 ASP A CA 1
ATOM 596 C C . ASP A 1 74 ? 26.524 -5.146 -26.141 1.00 90.75 74 ASP A C 1
ATOM 598 O O . ASP A 1 74 ? 27.705 -4.913 -26.396 1.00 90.75 74 ASP A O 1
ATOM 602 N N . GLY A 1 75 ? 25.841 -4.368 -25.294 1.00 88.81 75 GLY A N 1
ATOM 603 C CA . GLY A 1 75 ? 26.390 -3.218 -24.574 1.00 88.81 75 GLY A CA 1
ATOM 604 C C . GLY A 1 75 ? 26.742 -2.000 -25.440 1.00 88.81 75 GLY A C 1
ATOM 605 O O . GLY A 1 75 ? 27.271 -1.021 -24.907 1.00 88.81 75 GLY A O 1
ATOM 606 N N . LYS A 1 76 ? 26.471 -2.028 -26.750 1.00 91.06 76 LYS A N 1
ATOM 607 C CA . LYS A 1 76 ? 26.796 -0.938 -27.681 1.00 91.06 76 LYS A CA 1
ATOM 608 C C . LYS A 1 76 ? 25.764 0.185 -27.611 1.00 91.06 76 LYS A C 1
ATOM 610 O O . LYS A 1 76 ? 24.604 -0.005 -27.253 1.00 91.06 76 LYS A O 1
ATOM 615 N N . ILE A 1 77 ? 26.216 1.381 -27.972 1.00 90.56 77 ILE A N 1
ATOM 616 C CA . ILE A 1 77 ? 25.355 2.547 -28.162 1.00 90.56 77 ILE A CA 1
ATOM 617 C C . ILE A 1 77 ? 24.596 2.348 -29.476 1.00 90.56 77 ILE A C 1
ATOM 619 O O . ILE A 1 77 ? 25.197 1.978 -30.484 1.00 90.56 77 ILE A O 1
ATOM 623 N N . LEU A 1 78 ? 23.286 2.585 -29.466 1.00 86.00 78 LEU A N 1
ATOM 624 C CA . LEU A 1 78 ? 22.487 2.523 -30.683 1.00 86.00 78 LEU A CA 1
ATOM 625 C C . LEU A 1 78 ? 22.812 3.736 -31.555 1.00 86.00 78 LEU A C 1
ATOM 627 O O . LEU A 1 78 ? 22.677 4.862 -31.080 1.00 86.00 78 LEU A O 1
ATOM 631 N N . GLU A 1 79 ? 23.177 3.515 -32.816 1.00 87.12 79 GLU A N 1
ATOM 632 C CA . GLU A 1 79 ? 23.407 4.576 -33.798 1.00 87.12 79 GLU A CA 1
ATOM 633 C C . GLU A 1 79 ? 22.363 4.502 -34.924 1.00 87.12 79 GLU A C 1
ATOM 635 O O . GLU A 1 79 ? 22.251 3.483 -35.602 1.00 87.12 79 GLU A O 1
ATOM 640 N N . VAL A 1 80 ? 21.581 5.570 -35.112 1.00 79.62 80 VAL A N 1
ATOM 641 C CA . VAL A 1 80 ? 20.559 5.692 -36.168 1.00 79.62 80 VAL A CA 1
ATOM 642 C C . VAL A 1 80 ? 20.679 7.073 -36.805 1.00 79.62 80 VAL A C 1
ATOM 644 O O . VAL A 1 80 ? 20.545 8.082 -36.118 1.00 79.62 80 VAL A O 1
ATOM 647 N N . ASP A 1 81 ? 20.958 7.139 -38.108 1.00 81.06 81 ASP A N 1
ATOM 648 C CA . ASP A 1 81 ? 21.082 8.392 -38.875 1.00 81.06 81 ASP A CA 1
ATOM 649 C C . ASP A 1 81 ? 22.049 9.431 -38.257 1.00 81.06 81 ASP A C 1
ATOM 651 O O . ASP A 1 81 ? 21.832 10.648 -38.309 1.00 81.06 81 ASP A O 1
ATOM 655 N N . GLY A 1 82 ? 23.135 8.948 -37.641 1.00 82.94 82 GLY A N 1
ATOM 656 C CA . GLY A 1 82 ? 24.129 9.768 -36.941 1.00 82.94 82 GLY A CA 1
ATOM 657 C C . GLY A 1 82 ? 23.678 10.290 -35.571 1.00 82.94 82 GLY A C 1
ATOM 658 O O . GLY A 1 82 ? 24.375 11.109 -34.968 1.00 82.94 82 GLY A O 1
ATOM 659 N N . PHE A 1 83 ? 22.522 9.848 -35.074 1.00 81.56 83 PHE A N 1
ATOM 660 C CA . PHE A 1 83 ? 22.127 9.999 -33.681 1.00 81.56 83 PHE A CA 1
ATOM 661 C C . PHE A 1 83 ? 22.550 8.777 -32.885 1.00 81.56 83 PHE A C 1
ATOM 663 O O . PHE A 1 83 ? 22.422 7.648 -33.341 1.00 81.56 83 PHE A O 1
ATOM 670 N N . THR A 1 84 ? 22.996 9.017 -31.663 1.00 88.62 84 THR A N 1
ATOM 671 C CA . THR A 1 84 ? 23.401 7.993 -30.708 1.00 88.62 84 THR A CA 1
ATOM 672 C C . THR A 1 84 ? 22.438 7.970 -29.526 1.00 88.62 84 THR A C 1
ATOM 674 O O . THR A 1 84 ? 22.051 9.028 -29.028 1.00 88.62 84 THR A O 1
ATOM 677 N N . MET A 1 85 ? 22.039 6.781 -29.075 1.00 89.56 85 MET A N 1
ATOM 678 C CA . MET A 1 85 ? 21.199 6.585 -27.891 1.00 89.56 85 MET A CA 1
ATOM 679 C C . MET A 1 85 ? 21.852 5.574 -26.955 1.00 89.56 85 MET A C 1
ATOM 681 O O . MET A 1 85 ? 22.177 4.450 -27.343 1.00 89.56 85 MET A O 1
ATOM 685 N N . ASN A 1 86 ? 22.060 5.999 -25.712 1.00 93.06 86 ASN A N 1
ATOM 686 C CA . ASN A 1 86 ? 22.577 5.156 -24.648 1.00 93.06 86 ASN A CA 1
ATOM 687 C C . ASN A 1 86 ? 21.396 4.582 -23.847 1.00 93.06 86 ASN A C 1
ATOM 689 O O . ASN A 1 86 ? 20.689 5.366 -23.210 1.00 93.06 86 ASN A O 1
ATOM 693 N N . PRO A 1 87 ? 21.199 3.250 -23.798 1.00 90.25 87 PRO A N 1
ATOM 694 C CA . PRO A 1 87 ? 20.104 2.642 -23.039 1.00 90.25 87 PRO A CA 1
ATOM 695 C C . PRO A 1 87 ? 20.076 3.058 -21.566 1.00 90.25 87 PRO A C 1
ATOM 697 O O . PRO A 1 87 ? 19.013 3.151 -20.967 1.00 90.25 87 PRO A O 1
ATOM 700 N N . LYS A 1 88 ? 21.231 3.374 -20.970 1.00 93.75 88 LYS A N 1
ATOM 701 C CA . LYS A 1 88 ? 21.318 3.827 -19.572 1.00 93.75 88 LYS A CA 1
ATOM 702 C C . LYS A 1 88 ? 20.744 5.229 -19.344 1.00 93.75 88 LYS A C 1
ATOM 704 O O . LYS A 1 88 ? 20.496 5.598 -18.202 1.00 93.75 88 LYS A O 1
ATOM 709 N N . GLU A 1 89 ? 20.556 6.010 -20.406 1.00 93.00 89 GLU A N 1
ATOM 710 C CA . GLU A 1 89 ? 19.971 7.357 -20.362 1.00 93.00 89 GLU A CA 1
ATOM 711 C C . GLU A 1 89 ? 18.452 7.352 -20.576 1.00 93.00 89 GLU A C 1
ATOM 713 O O . GLU A 1 89 ? 17.837 8.418 -20.623 1.00 93.00 89 GLU A O 1
ATOM 718 N N . LEU A 1 90 ? 17.848 6.166 -20.703 1.00 91.38 90 LEU A N 1
ATOM 719 C CA . LEU A 1 90 ? 16.399 6.012 -20.702 1.00 91.38 90 LEU A CA 1
ATOM 720 C C . LEU A 1 90 ? 15.832 6.361 -19.329 1.00 91.38 90 LEU A C 1
ATOM 722 O O . LEU A 1 90 ? 16.422 6.016 -18.304 1.00 91.38 90 LEU A O 1
ATOM 726 N N . TYR A 1 91 ? 14.650 6.962 -19.307 1.00 93.81 91 TYR A N 1
ATOM 727 C CA . TYR A 1 91 ? 13.882 7.139 -18.081 1.00 93.81 91 TYR A CA 1
ATOM 728 C C . TYR A 1 91 ? 12.385 6.984 -18.338 1.00 93.81 91 TYR A C 1
ATOM 730 O O . TYR A 1 91 ? 11.915 7.108 -19.468 1.00 93.81 91 TYR A O 1
ATOM 738 N N . LEU A 1 92 ? 11.643 6.674 -17.274 1.00 92.25 92 LEU A N 1
ATOM 739 C CA . LEU A 1 92 ? 10.189 6.549 -17.307 1.00 92.25 92 LEU A CA 1
ATOM 740 C C . LEU A 1 92 ? 9.536 7.780 -16.686 1.00 92.25 92 LEU A C 1
ATOM 742 O O . LEU A 1 92 ? 9.873 8.176 -15.566 1.00 92.25 92 LEU A O 1
ATOM 746 N N . GLN A 1 93 ? 8.567 8.337 -17.395 1.00 91.25 93 GLN A N 1
ATOM 747 C CA . GLN A 1 93 ? 7.685 9.400 -16.940 1.00 91.25 93 GLN A CA 1
ATOM 748 C C . GLN A 1 93 ? 6.240 8.879 -16.875 1.00 91.25 93 GLN A C 1
ATOM 750 O O . GLN A 1 93 ? 5.897 7.906 -17.542 1.00 91.25 93 GLN A O 1
ATOM 755 N N . ASP A 1 94 ? 5.421 9.482 -16.009 1.00 90.75 94 ASP A N 1
ATOM 756 C CA . ASP A 1 94 ? 3.982 9.205 -15.881 1.00 90.75 94 ASP A CA 1
ATOM 757 C C . ASP A 1 94 ? 3.627 7.714 -15.733 1.00 90.75 94 ASP A C 1
ATOM 759 O O . ASP A 1 94 ? 2.644 7.230 -16.281 1.00 90.75 94 ASP A O 1
ATOM 763 N N . PHE A 1 95 ? 4.446 6.975 -14.973 1.00 92.75 95 PHE A N 1
ATOM 764 C CA . PHE A 1 95 ? 4.190 5.570 -14.661 1.00 92.75 95 PHE A CA 1
ATOM 765 C C . PHE A 1 95 ? 2.948 5.439 -13.781 1.00 92.75 95 PHE A C 1
ATOM 767 O O . PHE A 1 95 ? 2.962 5.850 -12.614 1.00 92.75 95 PHE A O 1
ATOM 774 N N . ASP A 1 96 ? 1.904 4.840 -14.336 1.00 93.75 96 ASP A N 1
ATOM 775 C CA . ASP A 1 96 ? 0.635 4.618 -13.667 1.00 93.75 96 ASP A CA 1
ATOM 776 C C . ASP A 1 96 ? 0.070 3.233 -13.995 1.00 93.75 96 ASP A C 1
ATOM 778 O O . ASP A 1 96 ? 0.355 2.653 -15.037 1.00 93.75 96 ASP A O 1
ATOM 782 N N . CYS A 1 97 ? -0.739 2.677 -13.099 1.00 89.94 97 CYS A N 1
ATOM 783 C CA . CYS A 1 97 ? -1.405 1.400 -13.333 1.00 89.94 97 CYS A CA 1
ATOM 784 C C . CYS A 1 97 ? -2.904 1.508 -13.069 1.00 89.94 97 CYS A C 1
ATOM 786 O O . CYS A 1 97 ? -3.334 2.019 -12.034 1.00 89.94 97 CYS A O 1
ATOM 788 N N . GLU A 1 98 ? -3.709 0.983 -13.986 1.00 87.62 98 GLU A N 1
ATOM 789 C CA . GLU A 1 98 ? -5.166 0.961 -13.898 1.00 87.62 98 GLU A CA 1
ATOM 790 C C . GLU A 1 98 ? -5.702 -0.390 -14.381 1.00 87.62 98 GLU A C 1
ATOM 792 O O . GLU A 1 98 ? -5.360 -0.871 -15.462 1.00 87.62 98 GLU A O 1
ATOM 797 N N . GLY A 1 99 ? -6.531 -1.036 -13.556 1.00 85.94 99 GLY A N 1
ATOM 798 C CA . GLY A 1 99 ? -7.110 -2.341 -13.878 1.00 85.94 99 GLY A CA 1
ATOM 799 C C . GLY A 1 99 ? -6.043 -3.409 -14.135 1.00 85.94 99 GLY A C 1
ATOM 800 O O . GLY A 1 99 ? -5.237 -3.723 -13.259 1.00 85.94 99 GLY A O 1
ATOM 801 N N . SER A 1 100 ? -6.042 -3.999 -15.329 1.00 79.62 100 SER A N 1
ATOM 802 C CA . SER A 1 100 ? -5.046 -4.976 -15.795 1.00 79.62 100 SER A CA 1
ATOM 803 C C . SER A 1 100 ? -3.849 -4.342 -16.504 1.00 79.62 100 SER A C 1
ATOM 805 O O . SER A 1 100 ? -2.892 -5.058 -16.788 1.00 79.62 100 SER A O 1
ATOM 807 N N . SER A 1 101 ? -3.880 -3.034 -16.757 1.00 81.94 101 SER A N 1
ATOM 808 C CA . SER A 1 101 ? -2.867 -2.332 -17.541 1.00 81.94 101 SER A CA 1
ATOM 809 C C . SER A 1 101 ? -1.965 -1.433 -16.698 1.00 81.94 101 SER A C 1
ATOM 811 O O . SER A 1 101 ? -2.400 -0.871 -15.692 1.00 81.94 101 SER A O 1
ATOM 813 N N . CYS A 1 102 ? -0.714 -1.272 -17.113 1.00 85.44 102 CYS A N 1
ATOM 814 C CA . CYS A 1 102 ? 0.148 -0.188 -16.653 1.00 85.44 102 CYS A CA 1
ATOM 815 C C . CYS A 1 102 ? 0.597 0.646 -17.843 1.00 85.44 102 CYS A C 1
ATOM 817 O O . CYS A 1 102 ? 1.018 0.089 -18.851 1.00 85.44 102 CYS A O 1
ATOM 819 N N . LYS A 1 103 ? 0.513 1.962 -17.689 1.00 87.62 103 LYS A N 1
ATOM 820 C CA . LYS A 1 103 ? 0.877 2.958 -18.684 1.00 87.62 103 LYS A CA 1
ATOM 821 C C . LYS A 1 103 ? 2.120 3.689 -18.228 1.00 87.62 103 LYS A C 1
ATOM 823 O O . LYS A 1 103 ? 2.276 3.981 -17.042 1.00 87.62 103 LYS A O 1
ATOM 828 N N . PHE A 1 104 ? 3.008 3.993 -19.156 1.00 87.25 104 PHE A N 1
ATOM 829 C CA . PHE A 1 104 ? 4.120 4.894 -18.894 1.00 87.25 104 PHE A CA 1
ATOM 830 C C . PHE A 1 104 ? 4.622 5.521 -20.182 1.00 87.25 104 PHE A C 1
ATOM 832 O O . PHE A 1 104 ? 4.465 4.966 -21.268 1.00 87.25 104 PHE A O 1
ATOM 839 N N . MET A 1 105 ? 5.296 6.654 -20.028 1.00 83.38 105 MET A N 1
ATOM 840 C CA . MET A 1 105 ? 6.037 7.311 -21.087 1.00 83.38 105 MET A CA 1
ATOM 841 C C . MET A 1 105 ? 7.516 6.943 -20.964 1.00 83.38 105 MET A C 1
ATOM 843 O O . MET A 1 105 ? 8.189 7.330 -20.008 1.00 83.38 105 MET A O 1
ATOM 847 N N . LEU A 1 106 ? 8.034 6.173 -21.917 1.00 85.88 106 LEU A N 1
ATOM 848 C CA . LEU A 1 106 ? 9.462 5.891 -22.027 1.00 85.88 106 LEU A CA 1
ATOM 849 C C . LEU A 1 106 ? 10.127 7.020 -22.804 1.00 85.88 106 LEU A C 1
ATOM 851 O O . LEU A 1 106 ? 9.764 7.264 -23.954 1.00 85.88 106 LEU A O 1
ATOM 855 N N . ILE A 1 107 ? 11.103 7.686 -22.189 1.00 86.06 107 ILE A N 1
ATOM 856 C CA . ILE A 1 107 ? 11.825 8.786 -22.820 1.00 86.06 107 ILE A CA 1
ATOM 857 C C . ILE A 1 107 ? 13.263 8.372 -23.110 1.00 86.06 107 ILE A C 1
ATOM 859 O O . ILE A 1 107 ? 14.001 7.952 -22.215 1.00 86.06 107 ILE A O 1
ATOM 863 N N . ALA A 1 108 ? 13.656 8.510 -24.375 1.00 85.38 108 ALA A N 1
ATOM 864 C CA . ALA A 1 108 ? 15.005 8.261 -24.856 1.00 85.38 108 ALA A CA 1
ATOM 865 C C . ALA A 1 108 ? 15.673 9.553 -25.323 1.00 85.38 108 ALA A C 1
ATOM 867 O O . ALA A 1 108 ? 15.100 10.312 -26.101 1.00 85.38 108 ALA A O 1
ATOM 868 N N . ASN A 1 109 ? 16.908 9.781 -24.876 1.00 85.56 109 ASN A N 1
ATOM 869 C CA . ASN A 1 109 ? 17.706 10.931 -25.284 1.00 85.56 109 ASN A CA 1
ATOM 870 C C . ASN A 1 109 ? 18.623 10.550 -26.449 1.00 85.56 109 ASN A C 1
ATOM 872 O O . ASN A 1 109 ? 19.596 9.817 -26.268 1.00 85.56 109 ASN A O 1
ATOM 876 N N . PHE A 1 110 ? 18.334 11.079 -27.637 1.00 81.88 110 PHE A N 1
ATOM 877 C CA . PHE A 1 110 ? 19.192 10.924 -28.810 1.00 81.88 110 PHE A CA 1
ATOM 878 C C . PHE A 1 110 ? 20.172 12.094 -28.922 1.00 81.88 110 PHE A C 1
ATOM 880 O O . PHE A 1 110 ? 19.774 13.255 -28.795 1.00 81.88 110 PHE A O 1
ATOM 887 N N . ARG A 1 111 ? 21.450 11.796 -29.186 1.00 85.50 111 ARG A N 1
ATOM 888 C CA . ARG A 1 111 ? 22.533 12.782 -29.331 1.00 85.50 111 ARG A CA 1
ATOM 889 C C . ARG A 1 111 ? 23.152 12.719 -30.723 1.00 85.50 111 ARG A C 1
ATOM 891 O O . ARG A 1 111 ? 23.623 11.659 -31.127 1.00 85.50 111 ARG A O 1
ATOM 898 N N . ARG A 1 112 ? 23.220 13.844 -31.436 1.00 82.00 112 ARG A N 1
ATOM 899 C CA . ARG A 1 112 ? 23.914 13.967 -32.735 1.00 82.00 112 ARG A CA 1
ATOM 900 C C . ARG A 1 112 ? 24.870 15.141 -32.676 1.00 82.00 112 ARG A C 1
ATOM 902 O O . ARG A 1 112 ? 24.426 16.281 -32.781 1.00 82.00 112 ARG A O 1
ATOM 909 N N . SER A 1 113 ? 26.172 14.872 -32.519 1.00 69.00 113 SER A N 1
ATOM 910 C CA . SER A 1 113 ? 27.184 15.906 -32.217 1.00 69.00 113 SER A CA 1
ATOM 911 C C . SER A 1 113 ? 26.926 16.558 -30.830 1.00 69.00 113 SER A C 1
ATOM 913 O O . SER A 1 113 ? 25.790 16.538 -30.360 1.00 69.00 113 SER A O 1
ATOM 915 N N . PRO A 1 114 ? 27.916 17.110 -30.099 1.00 66.69 114 PRO A N 1
ATOM 916 C CA . PRO A 1 114 ? 27.765 17.496 -28.680 1.00 66.69 114 PRO A CA 1
ATOM 917 C C . PRO A 1 114 ? 26.717 18.580 -28.338 1.00 66.69 114 PRO A C 1
ATOM 919 O O . PRO A 1 114 ? 26.652 18.999 -27.188 1.00 66.69 114 PRO A O 1
ATOM 922 N N . GLN A 1 115 ? 25.917 19.061 -29.292 1.00 66.56 115 GLN A N 1
ATOM 923 C CA . GLN A 1 115 ? 25.014 20.205 -29.116 1.00 66.56 115 GLN A CA 1
ATOM 924 C C . GLN A 1 115 ? 23.519 19.885 -29.278 1.00 66.56 115 GLN A C 1
ATOM 926 O O . GLN A 1 115 ? 22.699 20.728 -28.923 1.00 66.56 115 GLN A O 1
ATOM 931 N N . TYR A 1 116 ? 23.134 18.706 -29.780 1.00 69.12 116 TYR A N 1
ATOM 932 C CA . TYR A 1 116 ? 21.725 18.401 -30.060 1.00 69.12 116 TYR A CA 1
ATOM 933 C C . TYR A 1 116 ? 21.215 17.220 -29.237 1.00 69.12 116 TYR A C 1
ATOM 935 O O . TYR A 1 116 ? 21.749 16.115 -29.336 1.00 69.12 116 TYR A O 1
ATOM 943 N N . HIS A 1 117 ? 20.148 17.471 -28.473 1.00 67.75 117 HIS A N 1
ATOM 944 C CA . HIS A 1 117 ? 19.397 16.483 -27.702 1.00 67.75 117 HIS A CA 1
ATOM 945 C C . HIS A 1 117 ? 17.948 16.472 -28.178 1.00 67.75 117 HIS A C 1
ATOM 947 O O . HIS A 1 117 ? 17.300 17.519 -28.191 1.00 67.75 117 HIS A O 1
ATOM 953 N N . ILE A 1 118 ? 17.444 15.302 -28.561 1.00 71.06 118 ILE A N 1
ATOM 954 C CA . ILE A 1 118 ? 16.035 15.121 -28.919 1.00 71.06 118 ILE A CA 1
ATOM 955 C C . ILE A 1 118 ? 15.454 14.061 -27.978 1.00 71.06 118 ILE A C 1
ATOM 957 O O . ILE A 1 118 ? 15.883 12.905 -28.059 1.00 71.06 118 ILE A O 1
ATOM 961 N N . PRO A 1 119 ? 14.534 14.435 -27.069 1.00 71.62 119 PRO A N 1
ATOM 962 C CA . PRO A 1 119 ? 13.792 13.466 -26.283 1.00 71.62 119 PRO A CA 1
ATOM 963 C C . PRO A 1 119 ? 12.719 12.829 -27.169 1.00 71.62 119 PRO A C 1
ATOM 965 O O . PRO A 1 119 ? 11.911 13.528 -27.780 1.00 71.62 119 PRO A O 1
ATOM 968 N N . LEU A 1 120 ? 12.712 11.504 -27.235 1.00 69.69 120 LEU A N 1
ATOM 969 C CA . LEU A 1 120 ? 11.657 10.735 -27.885 1.00 69.69 120 LEU A CA 1
ATOM 970 C C . LEU A 1 120 ? 10.809 10.067 -26.810 1.00 69.69 120 LEU A C 1
ATOM 972 O O . LEU A 1 120 ? 11.351 9.297 -26.021 1.00 69.69 120 LEU A O 1
ATOM 976 N N . ALA A 1 121 ? 9.514 10.372 -26.786 1.00 70.38 121 ALA A N 1
ATOM 977 C CA . ALA A 1 121 ? 8.546 9.810 -25.852 1.00 70.38 121 ALA A CA 1
ATOM 978 C C . ALA A 1 121 ? 7.739 8.689 -26.522 1.00 70.38 121 ALA A C 1
ATOM 980 O O . ALA A 1 121 ? 7.255 8.863 -27.638 1.00 70.38 121 ALA A O 1
ATOM 981 N N . LEU A 1 122 ? 7.584 7.560 -25.834 1.00 67.38 122 LEU A N 1
ATOM 982 C CA . LEU A 1 122 ? 6.764 6.429 -26.265 1.00 67.38 122 LEU A CA 1
ATOM 983 C C . LEU A 1 122 ? 5.787 6.053 -25.150 1.00 67.38 122 LEU A C 1
ATOM 985 O O . LEU A 1 122 ? 6.231 5.727 -24.049 1.00 67.38 122 LEU A O 1
ATOM 989 N N . GLU A 1 123 ? 4.485 6.076 -25.434 1.00 70.06 123 GLU A N 1
ATOM 990 C CA . GLU A 1 123 ? 3.472 5.534 -24.525 1.00 70.06 123 GLU A CA 1
ATOM 991 C C . GLU A 1 123 ? 3.423 4.007 -24.666 1.00 70.06 123 GLU A C 1
ATOM 993 O O . GLU A 1 123 ? 3.304 3.462 -25.767 1.00 70.06 123 GLU A O 1
ATOM 998 N N . VAL A 1 124 ? 3.560 3.304 -23.543 1.00 67.31 124 VAL A N 1
ATOM 999 C CA . VAL A 1 124 ? 3.563 1.839 -23.502 1.00 67.31 124 VAL A CA 1
ATOM 1000 C C . VAL A 1 124 ? 2.449 1.355 -22.589 1.00 67.31 124 VAL A C 1
ATOM 1002 O O . VAL A 1 124 ? 2.442 1.688 -21.404 1.00 67.31 124 VAL A O 1
ATOM 1005 N N . ASP A 1 125 ? 1.562 0.519 -23.131 1.00 64.50 125 ASP A N 1
ATOM 1006 C CA . ASP A 1 125 ? 0.534 -0.192 -22.376 1.00 64.50 125 ASP A CA 1
ATOM 1007 C C . ASP A 1 125 ? 1.006 -1.625 -22.065 1.00 64.50 125 ASP A C 1
ATOM 1009 O O . ASP A 1 125 ? 1.135 -2.470 -22.951 1.00 64.50 125 ASP A O 1
ATOM 1013 N N . MET A 1 126 ? 1.269 -1.922 -20.790 1.00 62.84 126 MET A N 1
ATOM 1014 C CA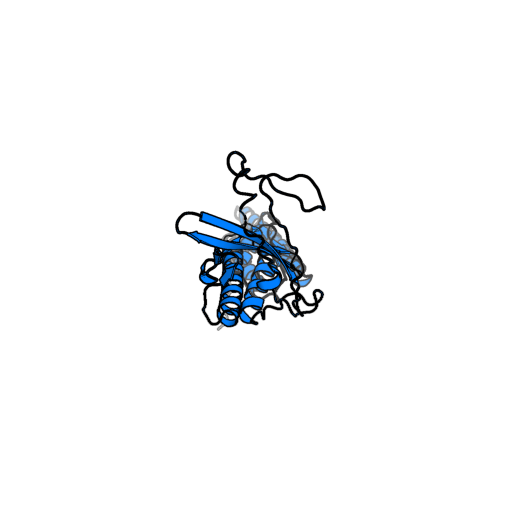 . MET A 1 126 ? 1.576 -3.275 -20.307 1.00 62.84 126 MET A CA 1
ATOM 1015 C C . MET A 1 126 ? 0.304 -3.975 -19.836 1.00 62.84 126 MET A C 1
ATOM 1017 O O . MET A 1 126 ? -0.279 -3.537 -18.850 1.00 62.84 126 MET A O 1
ATOM 1021 N N . PHE A 1 127 ? -0.086 -5.090 -20.450 1.00 59.19 127 PHE A N 1
ATOM 1022 C CA . PHE A 1 127 ? -1.214 -5.921 -20.001 1.00 59.19 127 PHE A CA 1
ATOM 1023 C C . PHE A 1 127 ? -0.748 -7.081 -19.106 1.00 59.19 127 PHE A C 1
ATOM 1025 O O . PHE A 1 127 ? 0.346 -7.593 -19.285 1.00 59.19 127 PHE A O 1
ATOM 1032 N N . THR A 1 128 ? -1.548 -7.523 -18.132 1.00 50.62 128 THR A N 1
ATOM 1033 C CA . THR A 1 128 ? -1.239 -8.705 -17.290 1.00 50.62 128 THR A CA 1
ATOM 1034 C C . THR A 1 128 ? -1.166 -10.026 -18.078 1.00 50.62 128 THR A C 1
ATOM 1036 O O . THR A 1 128 ? -1.786 -10.119 -19.134 1.00 50.62 128 THR A O 1
ATOM 1039 N N . PRO A 1 129 ? -0.453 -11.055 -17.564 1.00 46.62 129 PRO A N 1
ATOM 1040 C CA . PRO A 1 129 ? 0.066 -12.146 -18.380 1.00 46.62 129 PRO A CA 1
ATOM 1041 C C . PRO A 1 129 ? -0.941 -13.003 -19.175 1.00 46.62 129 PRO A C 1
ATOM 1043 O O . PRO A 1 129 ? -2.031 -13.280 -18.671 1.00 46.62 129 PRO A O 1
ATOM 1046 N N . PRO A 1 130 ? -0.525 -13.516 -20.357 1.00 41.03 130 PRO A N 1
ATOM 1047 C CA . PRO A 1 130 ? 0.793 -13.291 -20.966 1.00 41.03 130 PRO A CA 1
ATOM 1048 C C . PRO A 1 130 ? 0.939 -11.829 -21.419 1.00 41.03 130 PRO A C 1
ATOM 1050 O O . PRO A 1 130 ? 0.068 -11.292 -22.092 1.00 41.03 130 PRO A O 1
ATOM 1053 N N . ILE A 1 131 ? 1.999 -11.164 -20.940 1.00 44.88 131 ILE A N 1
ATOM 1054 C CA . ILE A 1 131 ? 2.156 -9.709 -21.023 1.00 44.88 131 ILE A CA 1
ATOM 1055 C C . ILE A 1 131 ? 2.550 -9.408 -22.461 1.00 44.88 131 ILE A C 1
ATOM 1057 O O . ILE A 1 131 ? 3.719 -9.518 -22.820 1.00 44.88 131 ILE A O 1
ATOM 1061 N N . THR A 1 132 ? 1.577 -9.082 -23.302 1.00 39.81 132 THR A N 1
ATOM 1062 C CA . THR A 1 132 ? 1.830 -8.528 -24.630 1.00 39.81 132 THR A CA 1
ATOM 1063 C C . THR A 1 132 ? 1.747 -7.013 -24.508 1.00 39.81 132 THR A C 1
ATOM 1065 O O . THR A 1 132 ? 0.642 -6.499 -24.332 1.00 39.81 132 THR A O 1
ATOM 1068 N N . PRO A 1 133 ? 2.872 -6.276 -24.520 1.00 42.25 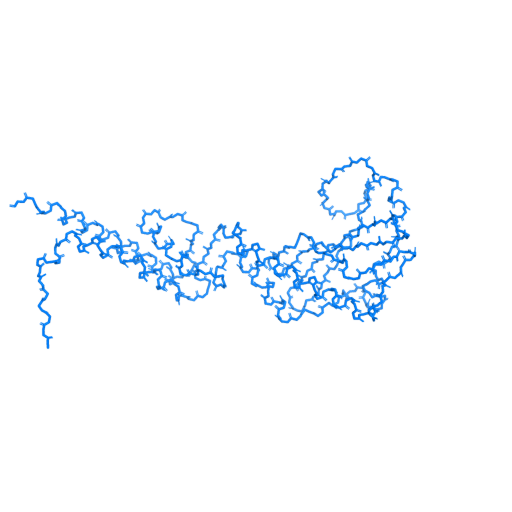133 PRO A N 1
ATOM 1069 C CA . PRO A 1 133 ? 2.799 -4.827 -24.589 1.00 42.25 133 PRO A CA 1
ATOM 1070 C C . PRO A 1 133 ? 2.201 -4.437 -25.943 1.00 42.25 133 PRO A C 1
ATOM 1072 O O . PRO A 1 133 ? 2.748 -4.799 -26.987 1.00 42.25 133 PRO A O 1
ATOM 1075 N N . GLU A 1 134 ? 1.084 -3.712 -25.935 1.00 40.81 134 GLU A N 1
ATOM 1076 C CA . GLU A 1 134 ? 0.654 -2.990 -27.131 1.00 40.81 134 GLU A CA 1
ATOM 1077 C C . GLU A 1 134 ? 1.371 -1.643 -27.108 1.00 40.81 134 GLU A C 1
ATOM 1079 O O . GLU A 1 134 ? 1.109 -0.772 -26.277 1.00 40.81 134 GLU A O 1
ATOM 1084 N N . THR A 1 135 ? 2.349 -1.484 -27.991 1.00 38.84 135 THR A N 1
ATOM 1085 C CA . THR A 1 135 ? 3.033 -0.209 -28.178 1.00 38.84 135 THR A CA 1
ATOM 1086 C C . THR A 1 135 ? 2.177 0.677 -29.066 1.00 38.84 135 THR A C 1
ATOM 1088 O O . THR A 1 135 ? 2.019 0.413 -30.260 1.00 38.84 135 THR A O 1
ATOM 1091 N N . ARG A 1 136 ? 1.644 1.762 -28.500 1.00 39.06 136 ARG A N 1
ATOM 1092 C CA . ARG A 1 136 ? 1.024 2.818 -29.293 1.00 39.06 136 ARG A CA 1
ATOM 1093 C C . ARG A 1 136 ? 2.084 3.859 -29.619 1.00 39.06 136 ARG A C 1
ATOM 1095 O O . ARG A 1 136 ? 2.616 4.534 -28.745 1.00 39.06 136 ARG A O 1
ATOM 1102 N N . PHE A 1 137 ? 2.430 3.960 -30.897 1.00 38.19 137 PHE A N 1
ATOM 1103 C CA . PHE A 1 137 ? 3.394 4.951 -31.355 1.00 38.19 137 PHE A CA 1
ATOM 1104 C C . PHE A 1 137 ? 2.708 6.297 -31.511 1.00 38.19 137 PHE A C 1
ATOM 1106 O O . PHE A 1 137 ? 1.891 6.483 -32.413 1.00 38.19 137 PHE A O 1
ATOM 1113 N N . GLU A 1 138 ? 3.082 7.240 -30.659 1.00 37.31 138 GLU A N 1
ATOM 1114 C CA . GLU A 1 138 ? 2.749 8.642 -30.846 1.00 37.31 138 GLU A CA 1
ATOM 1115 C C . GLU A 1 138 ? 4.006 9.416 -31.180 1.00 37.31 138 GLU A C 1
ATOM 1117 O O . GLU A 1 138 ? 4.858 9.701 -30.342 1.00 37.31 138 GLU A O 1
ATOM 1122 N N . GLU A 1 139 ? 4.133 9.731 -32.463 1.00 37.41 139 GLU A N 1
ATOM 1123 C CA . GLU A 1 139 ? 5.136 10.665 -32.933 1.00 37.41 139 GLU A CA 1
ATOM 1124 C C . GLU A 1 139 ? 4.685 12.075 -32.535 1.00 37.41 139 GLU A C 1
ATOM 1126 O O . GLU A 1 139 ? 3.794 12.676 -33.143 1.00 37.41 139 GLU A O 1
ATOM 1131 N N . PHE A 1 140 ? 5.280 12.603 -31.467 1.00 38.31 140 PHE A N 1
ATOM 1132 C CA . PHE A 1 140 ? 5.061 13.982 -31.055 1.00 38.31 140 PHE A CA 1
ATOM 1133 C C . PHE A 1 140 ? 5.773 14.920 -32.028 1.00 38.31 140 PHE A C 1
ATOM 1135 O O . PHE A 1 140 ? 6.923 15.303 -31.825 1.00 38.31 140 PHE A O 1
ATOM 1142 N N . ASN A 1 141 ? 5.067 15.320 -33.085 1.00 38.81 141 ASN A N 1
ATOM 1143 C CA . ASN A 1 141 ? 5.478 16.456 -33.900 1.00 38.81 141 ASN A CA 1
ATOM 1144 C C . ASN A 1 141 ? 5.307 17.750 -33.084 1.00 38.81 141 ASN A C 1
ATOM 1146 O O . ASN A 1 141 ? 4.183 18.073 -32.679 1.00 38.81 141 ASN A O 1
ATOM 1150 N N . PRO A 1 142 ? 6.372 18.539 -32.856 1.00 35.41 142 PRO A N 1
ATOM 1151 C CA . PRO A 1 142 ? 6.239 19.852 -32.243 1.00 35.41 142 PRO A CA 1
ATOM 1152 C C . PRO A 1 142 ? 5.486 20.803 -33.197 1.00 35.41 142 PRO A C 1
ATOM 1154 O O . PRO A 1 142 ? 6.088 21.405 -34.081 1.00 35.41 142 PRO A O 1
ATOM 1157 N N . GLY A 1 143 ? 4.166 20.949 -33.013 1.00 37.44 143 GLY A N 1
ATOM 1158 C CA . GLY A 1 143 ? 3.326 21.948 -33.705 1.00 37.44 143 GLY A CA 1
ATOM 1159 C C . GLY A 1 143 ? 2.414 21.403 -34.815 1.00 37.44 143 GLY A C 1
ATOM 1160 O O . GLY A 1 143 ? 2.569 21.765 -35.974 1.00 37.44 143 GLY A O 1
ATOM 1161 N N . GLY A 1 144 ? 1.464 20.530 -34.467 1.00 42.72 144 GLY A N 1
ATOM 1162 C CA . GLY A 1 144 ? 0.728 19.702 -35.433 1.00 42.72 144 GLY A CA 1
ATOM 1163 C C . GLY A 1 144 ? -0.285 20.377 -36.371 1.00 42.72 144 GLY A C 1
ATOM 1164 O O . GLY A 1 144 ? -0.663 21.532 -36.211 1.00 42.72 144 GLY A O 1
ATOM 1165 N N . SER A 1 145 ? -0.806 19.571 -37.307 1.00 35.16 145 SER A N 1
ATOM 1166 C CA . SER A 1 145 ? -2.236 19.536 -37.660 1.00 35.16 145 SER A CA 1
ATOM 1167 C C . SER A 1 145 ? -2.627 18.209 -38.354 1.00 35.16 145 SER A C 1
ATOM 1169 O O . SER A 1 145 ? -2.240 17.949 -39.485 1.00 35.16 145 SER A O 1
ATOM 1171 N N . ASN A 1 146 ? -3.450 17.424 -37.636 1.00 34.53 146 ASN A N 1
ATOM 1172 C CA . ASN A 1 146 ? -4.382 16.345 -38.042 1.00 34.53 146 ASN A CA 1
ATOM 1173 C C . ASN A 1 146 ? -3.853 15.007 -38.617 1.00 34.53 146 ASN A C 1
ATOM 1175 O O . ASN A 1 146 ? -3.070 15.013 -39.553 1.00 34.53 146 ASN A O 1
ATOM 1179 N N . LEU A 1 147 ? -4.327 13.797 -38.252 1.00 35.28 147 LEU A N 1
ATOM 1180 C CA . LEU A 1 147 ? -5.209 13.215 -37.204 1.00 35.28 147 LEU A CA 1
ATOM 1181 C C . LEU A 1 147 ? -4.989 11.671 -37.276 1.00 35.28 147 LEU A C 1
ATOM 1183 O O . LEU A 1 147 ? -4.927 11.128 -38.376 1.00 35.28 147 LEU A O 1
ATOM 1187 N N . ARG A 1 148 ? -4.891 10.917 -36.169 1.00 28.22 148 ARG A N 1
ATOM 1188 C CA . ARG A 1 148 ? -6.039 10.300 -35.469 1.00 28.22 148 ARG A CA 1
ATOM 1189 C C . ARG A 1 148 ? -5.780 10.175 -33.958 1.00 28.22 148 ARG A C 1
ATOM 1191 O O . ARG A 1 148 ? -4.940 9.397 -33.534 1.00 28.22 148 ARG A O 1
ATOM 1198 N N . GLN A 1 149 ? -6.579 10.944 -33.213 1.00 32.03 149 GLN A N 1
ATOM 1199 C CA . GLN A 1 149 ? -6.932 10.873 -31.786 1.00 32.03 149 GLN A CA 1
ATOM 1200 C C . GLN A 1 149 ? -5.983 10.120 -30.844 1.00 32.03 149 GLN A C 1
ATOM 1202 O O . GLN A 1 149 ? -6.247 8.967 -30.507 1.00 32.03 149 GLN A O 1
ATOM 1207 N N . VAL A 1 150 ? -5.022 10.864 -30.290 1.00 27.20 150 VAL A N 1
ATOM 1208 C CA . VAL A 1 150 ? -4.740 10.858 -28.848 1.00 27.20 150 VAL A CA 1
ATOM 1209 C C . VAL A 1 150 ? -4.621 12.299 -28.353 1.00 27.20 150 VAL A C 1
ATOM 1211 O O . VAL A 1 150 ? -4.217 13.211 -29.076 1.00 27.20 150 VAL A O 1
ATOM 1214 N N . SER A 1 151 ? -5.159 12.516 -27.160 1.00 25.66 151 SER A N 1
ATOM 1215 C CA . SER A 1 151 ? -5.401 13.811 -26.537 1.00 25.66 151 SER A CA 1
ATOM 1216 C C . SER A 1 151 ? -4.094 14.382 -25.980 1.00 25.66 151 SER A C 1
ATOM 1218 O O . SER A 1 151 ? -3.563 13.873 -25.000 1.00 25.66 151 SER A O 1
ATOM 1220 N N . VAL A 1 152 ? -3.590 15.459 -26.581 1.00 26.48 152 VAL A N 1
ATOM 1221 C CA . VAL A 1 152 ? -2.355 16.140 -26.158 1.00 26.48 152 VAL A CA 1
ATOM 1222 C C . VAL A 1 152 ? -2.641 17.122 -25.015 1.00 26.48 152 VAL A C 1
ATOM 1224 O O . VAL A 1 152 ? -3.485 18.009 -25.149 1.00 26.48 152 VAL A O 1
ATOM 1227 N N . ILE A 1 153 ? -1.897 17.003 -23.911 1.00 27.50 153 ILE A N 1
ATOM 1228 C CA . ILE A 1 153 ? -1.799 18.024 -22.854 1.00 27.50 153 ILE A CA 1
ATOM 1229 C C . ILE A 1 153 ? -0.765 19.076 -23.306 1.00 27.50 153 ILE A C 1
ATOM 1231 O O . ILE A 1 153 ? 0.360 18.704 -23.645 1.00 27.50 153 ILE A O 1
ATOM 1235 N N . PRO A 1 154 ? -1.085 20.383 -23.336 1.00 29.64 154 PRO A N 1
ATOM 1236 C CA . PRO A 1 154 ? -0.174 21.399 -23.858 1.00 29.64 154 PRO A CA 1
ATOM 1237 C C . PRO A 1 154 ? 0.923 21.766 -22.840 1.00 29.64 154 PRO A C 1
ATOM 1239 O O . PRO A 1 154 ? 0.630 22.267 -21.757 1.00 29.64 154 PRO A O 1
ATOM 1242 N N . TRP A 1 155 ? 2.194 21.574 -23.212 1.00 30.72 155 TRP A N 1
ATOM 1243 C CA . TRP A 1 155 ? 3.364 22.217 -22.586 1.00 30.72 155 TRP A CA 1
ATOM 1244 C C . TRP A 1 155 ? 3.764 23.480 -23.383 1.00 30.72 155 TRP A C 1
ATOM 1246 O O . TRP A 1 155 ? 3.506 23.538 -24.589 1.00 30.72 155 TRP A O 1
ATOM 1256 N N . PRO A 1 156 ? 4.335 24.525 -22.745 1.00 39.06 156 PRO A N 1
ATOM 1257 C CA . PRO A 1 156 ? 4.310 25.883 -23.280 1.00 39.06 156 PRO A CA 1
ATOM 1258 C C . PRO A 1 156 ? 5.191 26.041 -24.524 1.00 39.06 156 PRO A C 1
ATOM 1260 O O . PRO A 1 156 ? 6.393 25.779 -24.524 1.00 39.06 156 PRO A O 1
ATOM 1263 N N . GLN A 1 157 ? 4.540 26.497 -25.589 1.00 45.41 157 GLN A N 1
ATOM 1264 C CA . GLN A 1 157 ? 5.103 26.814 -26.893 1.00 45.41 157 GLN A CA 1
ATOM 1265 C C . GLN A 1 157 ? 5.868 28.137 -26.831 1.00 45.41 157 GLN A C 1
ATOM 1267 O O . GLN A 1 157 ? 5.377 29.076 -26.211 1.00 45.41 157 GLN A O 1
ATOM 1272 N N . ASN A 1 158 ? 7.039 28.199 -27.483 1.00 32.50 158 ASN A N 1
ATOM 1273 C CA . ASN A 1 158 ? 7.445 29.332 -28.343 1.00 32.50 158 ASN A CA 1
ATOM 1274 C C . ASN A 1 158 ? 8.816 29.174 -29.051 1.00 32.50 158 ASN A C 1
ATOM 1276 O O . ASN A 1 158 ? 9.288 30.134 -29.650 1.00 32.50 158 ASN A O 1
ATOM 1280 N N . SER A 1 159 ? 9.458 27.994 -29.078 1.00 36.62 159 SER A N 1
ATOM 1281 C CA . SER A 1 159 ? 10.772 27.846 -29.753 1.00 36.62 159 SER A CA 1
ATOM 1282 C C . SER A 1 159 ? 10.998 26.580 -30.606 1.00 36.62 159 SER A C 1
ATOM 1284 O O . SER A 1 159 ? 12.083 26.417 -31.157 1.00 36.62 159 SER A O 1
ATOM 1286 N N . LEU A 1 160 ? 10.010 25.689 -30.779 1.00 34.88 160 LEU A N 1
ATOM 1287 C CA . LEU A 1 160 ? 10.245 24.322 -31.297 1.00 34.88 160 LEU A CA 1
ATOM 1288 C C . LEU A 1 160 ? 9.987 24.087 -32.801 1.00 34.88 160 LEU A C 1
ATOM 1290 O O . LEU A 1 160 ? 10.381 23.044 -33.322 1.00 34.88 160 LEU A O 1
ATOM 1294 N N . LEU A 1 161 ? 9.382 25.036 -33.522 1.00 34.59 161 LEU A N 1
ATOM 1295 C CA . LEU A 1 161 ? 8.913 24.814 -34.904 1.00 34.59 161 LEU A CA 1
ATOM 1296 C C . LEU A 1 161 ? 10.028 24.544 -35.935 1.00 34.59 161 LEU A C 1
ATOM 1298 O O . LEU A 1 161 ? 9.764 23.911 -36.947 1.00 34.59 161 LEU A O 1
ATOM 1302 N N . GLN A 1 162 ? 11.276 24.958 -35.687 1.00 37.03 162 GLN A N 1
ATOM 1303 C CA . GLN A 1 162 ? 12.395 24.701 -36.615 1.00 37.03 162 GLN A CA 1
ATOM 1304 C C . GLN A 1 162 ? 13.181 23.411 -36.315 1.00 37.03 162 GLN A C 1
ATOM 1306 O O . GLN A 1 162 ? 13.985 22.978 -37.138 1.00 37.03 162 GLN A O 1
ATOM 1311 N N . ILE A 1 163 ? 12.977 22.786 -35.150 1.00 37.38 163 ILE A N 1
ATOM 1312 C CA . ILE A 1 163 ? 13.701 21.563 -34.752 1.00 37.38 163 ILE A CA 1
ATOM 1313 C C . ILE A 1 163 ? 12.961 20.308 -35.246 1.00 37.38 163 ILE A C 1
ATOM 1315 O O . ILE A 1 163 ? 13.602 19.309 -35.568 1.00 37.38 163 ILE A O 1
ATOM 1319 N N . ALA A 1 164 ? 11.633 20.391 -35.391 1.00 41.38 164 ALA A N 1
ATOM 1320 C CA . ALA A 1 164 ? 10.763 19.309 -35.856 1.00 41.38 164 ALA A CA 1
ATOM 1321 C C . ALA A 1 164 ? 11.189 18.709 -37.212 1.00 41.38 164 ALA A C 1
ATOM 1323 O O . ALA A 1 164 ? 11.238 17.493 -37.357 1.00 41.38 164 ALA A O 1
ATOM 1324 N N . GLU A 1 165 ? 11.594 19.537 -38.183 1.00 43.94 165 GLU A N 1
ATOM 1325 C CA . GLU A 1 165 ? 12.023 19.068 -39.515 1.00 43.94 165 GLU A CA 1
ATOM 1326 C C . GLU A 1 165 ? 13.379 18.334 -39.522 1.00 43.94 165 GLU A C 1
ATOM 1328 O O . GLU A 1 165 ? 13.758 17.744 -40.534 1.00 43.94 165 GLU A O 1
ATOM 1333 N N . ARG A 1 166 ? 14.132 18.364 -38.413 1.00 45.06 166 ARG A N 1
ATOM 1334 C CA . ARG A 1 166 ? 15.455 17.723 -38.284 1.00 45.06 166 ARG A CA 1
ATOM 1335 C C . ARG A 1 166 ? 15.478 16.544 -37.316 1.00 45.06 166 ARG A C 1
ATOM 1337 O O . ARG A 1 166 ? 16.557 15.983 -37.092 1.00 45.06 166 ARG A O 1
ATOM 1344 N N . ALA A 1 167 ? 14.332 16.175 -36.744 1.00 49.34 167 ALA A N 1
ATOM 1345 C CA . ALA A 1 167 ? 14.233 14.948 -35.975 1.00 49.34 167 ALA A CA 1
ATOM 1346 C C . ALA A 1 167 ? 14.597 13.758 -36.883 1.00 49.34 167 ALA A C 1
ATOM 1348 O O . ALA A 1 167 ? 14.158 13.709 -38.037 1.00 49.34 167 ALA A O 1
ATOM 1349 N N . PRO A 1 168 ? 15.445 12.826 -36.419 1.00 49.03 168 PRO A N 1
ATOM 1350 C CA . PRO A 1 168 ? 15.704 11.614 -37.171 1.00 49.03 168 PRO A CA 1
ATOM 1351 C C . PRO A 1 168 ? 14.377 10.893 -37.358 1.00 49.03 168 PRO A C 1
ATOM 1353 O O . PRO A 1 168 ? 13.619 10.733 -36.399 1.00 49.03 168 PRO A O 1
ATOM 1356 N N . LYS A 1 169 ? 14.114 10.424 -38.578 1.00 56.94 169 LYS A N 1
ATOM 1357 C CA . LYS A 1 169 ? 13.044 9.458 -38.825 1.00 56.94 169 LYS A CA 1
ATOM 1358 C C . LYS A 1 169 ? 13.509 8.114 -38.278 1.00 56.94 169 LYS A C 1
ATOM 1360 O O . LYS A 1 169 ? 13.814 7.198 -39.033 1.00 56.94 169 LYS A O 1
ATOM 1365 N N . VAL A 1 170 ? 13.637 8.023 -36.956 1.00 53.34 170 VAL A N 1
ATOM 1366 C CA . VAL A 1 170 ? 13.992 6.778 -36.288 1.00 53.34 170 VAL A CA 1
ATOM 1367 C C . VAL A 1 170 ? 12.829 5.849 -36.5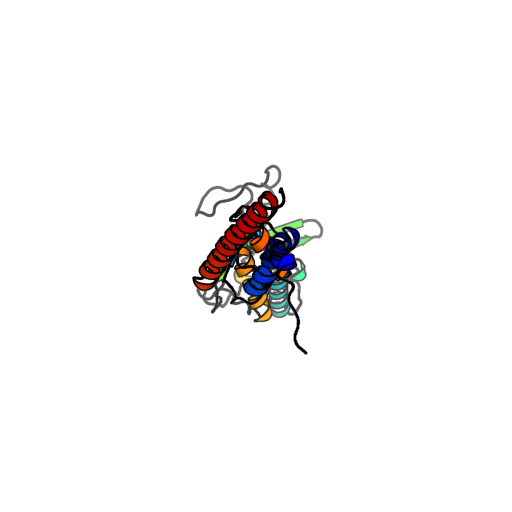41 1.00 53.34 170 VAL A C 1
ATOM 1369 O O . VAL A 1 170 ? 11.753 6.020 -35.968 1.00 53.34 170 VAL A O 1
ATOM 1372 N N . ASN A 1 171 ? 13.033 4.864 -37.411 1.00 55.12 171 ASN A N 1
ATOM 1373 C CA . ASN A 1 171 ? 12.103 3.761 -37.475 1.00 55.12 171 ASN A CA 1
ATOM 1374 C C . ASN A 1 171 ? 12.215 3.022 -36.137 1.00 55.12 171 ASN A C 1
ATOM 1376 O O . ASN A 1 171 ? 13.114 2.210 -35.936 1.00 55.12 171 ASN A O 1
ATOM 1380 N N . LEU A 1 172 ? 11.327 3.344 -35.196 1.00 53.56 172 LEU A N 1
ATOM 1381 C CA . LEU A 1 172 ? 11.269 2.715 -33.878 1.00 53.56 172 LEU A CA 1
ATOM 1382 C C . LEU A 1 172 ? 11.045 1.198 -33.977 1.00 53.56 172 LEU A C 1
ATOM 1384 O O . LEU A 1 172 ? 11.337 0.486 -33.022 1.00 53.56 172 LEU A O 1
ATOM 1388 N N . GLN A 1 173 ? 10.619 0.676 -35.134 1.00 51.28 173 GLN A N 1
ATOM 1389 C CA . GLN A 1 173 ? 10.619 -0.765 -35.400 1.00 51.28 173 GLN A CA 1
ATOM 1390 C C . GLN A 1 173 ? 12.033 -1.363 -35.359 1.00 51.28 173 GLN A C 1
ATOM 1392 O O . GLN A 1 173 ? 12.181 -2.513 -34.979 1.00 51.28 173 GLN A O 1
ATOM 1397 N N . ILE A 1 174 ? 13.091 -0.596 -35.648 1.00 52.94 174 ILE A N 1
ATOM 1398 C CA . ILE A 1 174 ? 14.487 -1.047 -35.488 1.00 52.94 174 ILE A CA 1
ATOM 1399 C C . ILE A 1 174 ? 14.808 -1.281 -34.004 1.00 52.94 174 ILE A C 1
ATOM 1401 O O . ILE A 1 174 ? 15.499 -2.234 -33.652 1.00 52.94 174 ILE A O 1
ATOM 1405 N N . LEU A 1 175 ? 14.253 -0.450 -33.116 1.00 53.19 175 LEU A N 1
ATOM 1406 C CA . LEU A 1 175 ? 14.339 -0.625 -31.662 1.00 53.19 175 LEU A CA 1
ATOM 1407 C C . LEU A 1 175 ? 13.458 -1.775 -31.148 1.00 53.19 175 LEU A C 1
ATOM 1409 O O . LEU A 1 175 ? 13.736 -2.357 -30.099 1.00 53.19 175 LEU A O 1
ATOM 1413 N N . LEU A 1 176 ? 12.395 -2.094 -31.885 1.00 55.75 176 LEU A N 1
ATOM 1414 C CA . LEU A 1 176 ? 11.318 -2.998 -31.478 1.00 55.75 176 LEU A CA 1
ATOM 1415 C C . LEU A 1 176 ? 11.220 -4.256 -32.358 1.00 55.75 176 LEU A C 1
ATOM 1417 O O . LEU A 1 176 ? 10.241 -4.985 -32.257 1.00 55.75 176 LEU A O 1
ATOM 1421 N N . ASN A 1 177 ? 12.306 -4.555 -33.084 1.00 49.44 177 ASN A N 1
ATOM 1422 C CA . ASN A 1 177 ? 12.546 -5.702 -33.961 1.00 49.44 177 ASN A CA 1
ATOM 1423 C C . ASN A 1 177 ? 11.894 -5.613 -35.363 1.00 49.44 177 ASN A C 1
ATOM 1425 O O . ASN A 1 177 ? 10.681 -5.554 -35.522 1.00 49.44 177 ASN A O 1
ATOM 1429 N N . GLU A 1 178 ? 12.733 -5.689 -36.402 1.00 45.34 178 GLU A N 1
ATOM 1430 C CA . GLU A 1 178 ? 12.360 -5.608 -37.828 1.00 45.34 178 GLU A CA 1
ATOM 1431 C C . GLU A 1 178 ? 11.770 -6.933 -38.372 1.00 45.34 178 GLU A C 1
ATOM 1433 O O . GLU A 1 178 ? 11.280 -6.991 -39.499 1.00 45.34 178 GLU A O 1
ATOM 1438 N N . LYS A 1 179 ? 11.836 -8.024 -37.586 1.00 44.78 179 LYS A N 1
ATOM 1439 C CA . LYS A 1 179 ? 11.476 -9.392 -38.016 1.00 44.78 179 LYS A CA 1
ATOM 1440 C C . LYS A 1 179 ? 10.353 -10.069 -37.235 1.00 44.78 179 LYS A C 1
ATOM 1442 O O . LYS A 1 179 ? 9.954 -11.170 -37.614 1.00 44.78 179 LYS A O 1
ATOM 1447 N N . THR A 1 180 ? 9.862 -9.480 -36.152 1.00 43.91 180 THR A N 1
ATOM 1448 C CA . THR A 1 180 ? 8.665 -10.006 -35.489 1.00 43.91 180 THR A CA 1
ATOM 1449 C C . THR A 1 180 ? 7.442 -9.563 -36.268 1.00 43.91 180 THR A C 1
ATOM 1451 O O . THR A 1 180 ? 7.359 -8.412 -36.689 1.00 43.91 180 THR A O 1
ATOM 1454 N N . ASP A 1 181 ? 6.526 -10.505 -36.494 1.00 45.97 181 ASP A N 1
ATOM 1455 C CA . ASP A 1 181 ? 5.171 -10.226 -36.961 1.00 45.97 181 ASP A CA 1
ATOM 1456 C C . ASP A 1 181 ? 4.672 -8.937 -36.280 1.00 45.97 181 ASP A C 1
ATOM 1458 O O . ASP A 1 181 ? 4.743 -8.872 -35.053 1.00 45.97 181 ASP A O 1
ATOM 1462 N N . PRO A 1 182 ? 4.222 -7.900 -37.008 1.00 46.75 182 PRO A N 1
ATOM 1463 C CA . PRO A 1 182 ? 3.722 -6.665 -36.404 1.00 46.75 182 PRO A CA 1
ATOM 1464 C C . PRO A 1 182 ? 2.570 -6.891 -35.406 1.00 46.75 182 PRO A C 1
ATOM 1466 O O . PRO A 1 182 ? 2.230 -5.972 -34.665 1.00 46.75 182 PRO A O 1
ATOM 1469 N N . GLN A 1 183 ? 1.982 -8.095 -35.361 1.00 42.59 183 GLN A N 1
ATOM 1470 C CA . GLN A 1 183 ? 1.032 -8.514 -34.326 1.00 42.59 183 GLN A CA 1
ATOM 1471 C C . GLN A 1 183 ? 1.685 -9.017 -33.023 1.00 42.59 183 GLN A C 1
ATOM 1473 O O . GLN A 1 183 ? 1.049 -8.983 -31.973 1.00 42.59 183 GLN A O 1
ATOM 1478 N N . LEU A 1 184 ? 2.944 -9.464 -33.052 1.00 38.19 184 LEU A N 1
ATOM 1479 C CA . LEU A 1 184 ? 3.741 -9.789 -31.869 1.00 38.19 184 LEU A CA 1
ATOM 1480 C C . LEU A 1 184 ? 4.572 -8.563 -31.481 1.00 38.19 184 LEU A C 1
ATOM 1482 O O . LEU A 1 184 ? 5.729 -8.421 -31.882 1.00 38.19 184 LEU A O 1
ATOM 1486 N N . GLY A 1 185 ? 3.977 -7.678 -30.682 1.00 50.75 185 GLY A N 1
ATOM 1487 C CA . GLY A 1 185 ? 4.703 -6.595 -30.022 1.00 50.75 185 GLY A CA 1
ATOM 1488 C C . GLY A 1 185 ? 5.966 -7.097 -29.310 1.00 50.75 185 GLY A C 1
ATOM 1489 O O . GLY A 1 185 ? 6.113 -8.278 -28.985 1.00 50.75 185 GLY A O 1
ATOM 1490 N N . THR A 1 186 ? 6.916 -6.198 -29.077 1.00 53.88 186 THR A N 1
ATOM 1491 C CA . THR A 1 186 ? 8.198 -6.527 -28.453 1.00 53.88 186 THR A CA 1
ATOM 1492 C C . THR A 1 186 ? 7.977 -7.079 -27.051 1.00 53.88 186 THR A C 1
ATOM 1494 O O . THR A 1 186 ? 7.720 -6.331 -26.113 1.00 53.88 186 THR A O 1
ATOM 1497 N N . VAL A 1 187 ? 8.097 -8.394 -26.886 1.00 52.62 187 VAL A N 1
ATOM 1498 C CA . VAL A 1 187 ? 7.971 -9.011 -25.566 1.00 52.62 187 VAL A CA 1
ATOM 1499 C C . VAL A 1 187 ? 9.229 -8.674 -24.765 1.00 52.62 187 VAL A C 1
ATOM 1501 O O . VAL A 1 187 ? 10.348 -9.030 -25.150 1.00 52.62 187 VAL A O 1
ATOM 1504 N N . PHE A 1 188 ? 9.047 -7.929 -23.676 1.00 65.81 188 PHE A N 1
ATOM 1505 C CA . PHE A 1 188 ? 10.047 -7.773 -22.627 1.00 65.81 188 PHE A CA 1
ATOM 1506 C C . PHE A 1 188 ? 9.721 -8.798 -21.548 1.00 65.81 188 PHE A C 1
ATOM 1508 O O . PHE A 1 188 ? 8.610 -8.804 -21.017 1.00 65.81 188 PHE A O 1
ATOM 1515 N N . GLU A 1 189 ? 10.667 -9.680 -21.237 1.00 67.38 189 GLU A N 1
ATOM 1516 C CA . GLU A 1 189 ? 10.485 -10.611 -20.129 1.00 67.38 189 GLU A CA 1
ATOM 1517 C C . GLU A 1 189 ? 10.530 -9.830 -18.813 1.00 67.38 189 GLU A C 1
ATOM 1519 O O . GLU A 1 189 ? 11.547 -9.244 -18.437 1.00 67.38 189 GLU A O 1
ATOM 1524 N N . ILE A 1 190 ? 9.392 -9.783 -18.125 1.00 73.81 190 ILE A N 1
ATOM 1525 C CA . ILE A 1 190 ? 9.281 -9.176 -16.803 1.00 73.81 190 ILE A CA 1
ATOM 1526 C C . ILE A 1 190 ? 9.561 -10.271 -15.773 1.00 73.81 190 ILE A C 1
ATOM 1528 O O . ILE A 1 190 ? 8.788 -11.216 -15.644 1.00 73.81 190 ILE A O 1
ATOM 1532 N N . ASP A 1 191 ? 10.661 -10.141 -15.027 1.00 82.69 191 ASP A N 1
ATOM 1533 C CA . ASP A 1 191 ? 10.955 -11.017 -13.886 1.00 82.69 191 ASP A CA 1
ATOM 1534 C C . ASP A 1 191 ? 9.790 -10.970 -12.874 1.00 82.69 191 ASP A C 1
ATOM 1536 O O . ASP A 1 191 ? 9.255 -9.899 -12.568 1.00 82.69 191 ASP A O 1
ATOM 1540 N N . ASN A 1 192 ? 9.451 -12.118 -12.283 1.00 84.81 192 ASN A N 1
ATOM 1541 C CA . ASN A 1 192 ? 8.490 -12.273 -11.186 1.00 84.81 192 ASN A CA 1
ATOM 1542 C C . ASN A 1 192 ? 8.695 -11.236 -10.063 1.00 84.81 192 ASN A C 1
ATOM 1544 O O . ASN A 1 192 ? 7.738 -10.794 -9.422 1.00 84.81 192 ASN A O 1
ATOM 1548 N N . LYS A 1 193 ? 9.945 -10.820 -9.809 1.00 87.81 193 LYS A N 1
ATOM 1549 C CA . LYS A 1 193 ? 10.257 -9.761 -8.830 1.00 87.81 193 LYS A CA 1
ATOM 1550 C C . LYS A 1 193 ? 9.682 -8.398 -9.216 1.00 87.81 193 LYS A C 1
ATOM 1552 O O . LYS A 1 193 ? 9.262 -7.642 -8.342 1.00 87.81 193 LYS A O 1
ATOM 1557 N N . ILE A 1 194 ? 9.694 -8.061 -10.501 1.00 87.56 194 ILE A N 1
ATOM 1558 C CA . ILE A 1 194 ? 9.153 -6.806 -11.032 1.00 87.56 194 ILE A CA 1
ATOM 1559 C C . ILE A 1 194 ? 7.633 -6.891 -11.062 1.00 87.56 194 ILE A C 1
ATOM 1561 O O . ILE A 1 194 ? 6.969 -5.962 -10.607 1.00 87.56 194 ILE A O 1
ATOM 1565 N N . GLU A 1 195 ? 7.088 -8.033 -11.486 1.00 86.50 195 GLU A N 1
ATOM 1566 C CA . GLU A 1 195 ? 5.648 -8.291 -11.435 1.00 86.50 195 GLU A CA 1
ATOM 1567 C C . GLU A 1 195 ? 5.105 -8.102 -10.011 1.00 86.50 195 GLU A C 1
ATOM 1569 O O . GLU A 1 195 ? 4.088 -7.436 -9.816 1.00 86.50 195 GLU A O 1
ATOM 1574 N N . TYR A 1 196 ? 5.813 -8.607 -8.995 1.00 87.56 196 TYR A N 1
ATOM 1575 C CA . TYR A 1 196 ? 5.443 -8.393 -7.597 1.00 87.56 196 TYR A CA 1
ATOM 1576 C C . TYR A 1 196 ? 5.391 -6.905 -7.219 1.00 87.56 196 TYR A C 1
ATOM 1578 O O . TYR A 1 196 ? 4.410 -6.484 -6.615 1.00 87.56 196 TYR A O 1
ATOM 1586 N N . LYS A 1 197 ? 6.375 -6.093 -7.629 1.00 89.81 197 LYS A N 1
ATOM 1587 C CA . LYS A 1 197 ? 6.396 -4.642 -7.359 1.00 89.81 197 LYS A CA 1
ATOM 1588 C C . LYS A 1 197 ? 5.270 -3.890 -8.069 1.00 89.81 197 LYS A C 1
ATOM 1590 O O . LYS A 1 197 ? 4.652 -3.009 -7.480 1.00 89.81 197 LYS A O 1
ATOM 1595 N N . ILE A 1 198 ? 4.993 -4.243 -9.323 1.00 89.50 198 ILE A N 1
ATOM 1596 C CA . ILE A 1 198 ? 3.882 -3.667 -10.090 1.00 89.50 198 ILE A CA 1
ATOM 1597 C C . ILE A 1 198 ? 2.553 -4.014 -9.416 1.00 89.50 198 ILE A C 1
ATOM 1599 O O . ILE A 1 198 ? 1.702 -3.150 -9.222 1.00 89.50 198 ILE A O 1
ATOM 1603 N N . ARG A 1 199 ? 2.381 -5.276 -9.021 1.00 87.31 199 ARG A N 1
ATOM 1604 C CA . ARG A 1 199 ? 1.189 -5.757 -8.323 1.00 87.31 199 ARG A CA 1
ATOM 1605 C C . ARG A 1 199 ? 1.000 -5.080 -6.964 1.00 87.31 199 ARG A C 1
ATOM 1607 O O . ARG A 1 199 ? -0.123 -4.700 -6.652 1.00 87.31 199 ARG A O 1
ATOM 1614 N N . ASP A 1 200 ? 2.070 -4.894 -6.198 1.00 87.75 200 ASP A N 1
ATOM 1615 C CA . ASP A 1 200 ? 2.032 -4.181 -4.917 1.00 87.75 200 ASP A CA 1
ATOM 1616 C C . ASP A 1 200 ? 1.581 -2.725 -5.106 1.00 87.75 200 ASP A C 1
ATOM 1618 O O . ASP A 1 200 ? 0.604 -2.291 -4.496 1.00 87.75 200 ASP A O 1
ATOM 1622 N N . TYR A 1 201 ? 2.174 -2.006 -6.067 1.00 92.00 201 TYR A N 1
ATOM 1623 C CA . TYR A 1 201 ? 1.720 -0.661 -6.431 1.00 92.00 201 TYR A CA 1
ATOM 1624 C C . TYR A 1 201 ? 0.239 -0.631 -6.850 1.00 92.00 201 TYR A C 1
ATOM 1626 O O . TYR A 1 201 ? -0.510 0.243 -6.408 1.00 92.00 201 TYR A O 1
ATOM 1634 N N . LYS A 1 202 ? -0.219 -1.605 -7.647 1.00 90.69 202 LYS A N 1
ATOM 1635 C CA . LYS A 1 202 ? -1.627 -1.710 -8.064 1.00 90.69 202 LYS A CA 1
ATOM 1636 C C . LYS A 1 202 ? -2.571 -1.885 -6.880 1.00 90.69 202 LYS A C 1
ATOM 1638 O O . LYS A 1 202 ? -3.588 -1.197 -6.814 1.00 90.69 202 LYS A O 1
ATOM 1643 N N . TYR A 1 203 ? -2.250 -2.777 -5.945 1.00 87.56 203 TYR A N 1
ATOM 1644 C CA . TYR A 1 203 ? -3.073 -2.973 -4.751 1.00 87.56 203 TYR A CA 1
ATOM 1645 C C . TYR A 1 203 ? -3.070 -1.742 -3.847 1.00 87.56 203 TYR A C 1
ATOM 1647 O O . TYR A 1 203 ? -4.132 -1.340 -3.367 1.00 87.56 203 TYR A O 1
ATOM 1655 N N . ALA A 1 204 ? -1.909 -1.110 -3.680 1.00 88.56 204 ALA A N 1
ATOM 1656 C CA . ALA A 1 204 ? -1.762 0.116 -2.915 1.00 88.56 204 ALA A CA 1
ATOM 1657 C C . ALA A 1 204 ? -2.626 1.248 -3.499 1.00 88.56 204 ALA A C 1
ATOM 1659 O O . ALA A 1 204 ? -3.413 1.856 -2.777 1.00 88.56 204 ALA A O 1
ATOM 1660 N N . LYS A 1 205 ? -2.564 1.473 -4.819 1.00 91.44 205 LYS A N 1
ATOM 1661 C CA . LYS A 1 205 ? -3.397 2.464 -5.521 1.00 91.44 205 LYS A CA 1
ATOM 1662 C C . LYS A 1 205 ? -4.892 2.141 -5.422 1.00 91.44 205 LYS A C 1
ATOM 1664 O O . LYS A 1 205 ? -5.700 3.047 -5.262 1.00 91.44 205 LYS A O 1
ATOM 1669 N N . ALA A 1 206 ? -5.263 0.862 -5.466 1.00 89.94 206 ALA A N 1
ATOM 1670 C CA . ALA A 1 206 ? -6.651 0.410 -5.366 1.00 89.94 206 ALA A CA 1
ATOM 1671 C C . ALA A 1 206 ? -7.244 0.484 -3.943 1.00 89.94 206 ALA A C 1
ATOM 1673 O O . ALA A 1 206 ? -8.349 -0.009 -3.710 1.00 89.94 206 ALA A O 1
ATOM 1674 N N . GLY A 1 207 ? -6.543 1.085 -2.977 1.00 89.12 207 GLY A N 1
ATOM 1675 C CA . GLY A 1 207 ? -7.083 1.260 -1.633 1.00 89.12 207 GLY A CA 1
ATOM 1676 C C . GLY A 1 207 ? -6.872 0.067 -0.710 1.00 89.12 207 GLY A C 1
ATOM 1677 O O . GLY A 1 207 ? -7.535 -0.001 0.321 1.00 89.12 207 GLY A O 1
ATOM 1678 N N . PHE A 1 208 ? -6.006 -0.890 -1.051 1.00 86.38 208 PHE A N 1
ATOM 1679 C CA . PHE A 1 208 ? -5.809 -2.101 -0.255 1.00 86.38 208 PHE A CA 1
ATOM 1680 C C . PHE A 1 208 ? -4.489 -2.052 0.529 1.00 86.38 208 PHE A C 1
ATOM 1682 O O . PHE A 1 208 ? -3.432 -2.375 -0.011 1.00 86.38 208 PHE A O 1
ATOM 1689 N N . PRO A 1 209 ? -4.525 -1.699 1.827 1.00 66.56 209 PRO A N 1
ATOM 1690 C CA . PRO A 1 209 ? -3.325 -1.459 2.628 1.00 66.56 209 PRO A CA 1
ATOM 1691 C C . PRO A 1 209 ? -2.601 -2.733 3.079 1.00 66.56 209 PRO A C 1
ATOM 1693 O O . PRO A 1 209 ? -1.590 -2.631 3.765 1.00 66.56 209 PRO A O 1
ATOM 1696 N N . SER A 1 210 ? -3.110 -3.932 2.774 1.00 57.00 210 SER A N 1
ATOM 1697 C CA . SER A 1 210 ? -2.703 -5.177 3.446 1.00 57.00 210 SER A CA 1
ATOM 1698 C C . SER A 1 210 ? -1.257 -5.629 3.207 1.00 57.00 210 SER A C 1
ATOM 1700 O O . SER A 1 210 ? -0.828 -6.595 3.835 1.00 57.00 210 SER A O 1
ATOM 1702 N N . GLU A 1 211 ? -0.509 -4.959 2.329 1.00 67.19 211 GLU A N 1
ATOM 1703 C CA . GLU A 1 211 ? 0.935 -5.186 2.138 1.00 67.19 211 GLU A CA 1
ATOM 1704 C C . GLU A 1 211 ? 1.798 -3.983 2.561 1.00 67.19 211 GLU A C 1
ATOM 1706 O O . GLU A 1 211 ? 3.021 -4.081 2.635 1.00 67.19 211 GLU A O 1
ATOM 1711 N N . ILE A 1 212 ? 1.174 -2.860 2.925 1.00 62.19 212 ILE A N 1
ATOM 1712 C CA . ILE A 1 212 ? 1.871 -1.625 3.274 1.00 62.19 212 ILE A CA 1
ATOM 1713 C C . ILE A 1 212 ? 2.235 -1.644 4.762 1.00 62.19 212 ILE A C 1
ATOM 1715 O O . ILE A 1 212 ? 1.437 -2.014 5.628 1.00 62.19 212 ILE A O 1
ATOM 1719 N N . GLN A 1 213 ? 3.457 -1.205 5.068 1.00 62.88 213 GLN A N 1
ATOM 1720 C CA . GLN A 1 213 ? 3.956 -1.031 6.432 1.00 62.88 213 GLN A CA 1
ATOM 1721 C C . GLN A 1 213 ? 2.959 -0.236 7.305 1.00 62.88 213 GLN A C 1
ATOM 1723 O O . GLN A 1 213 ? 2.281 0.680 6.832 1.00 62.88 213 GLN A O 1
ATOM 1728 N N . ASN A 1 214 ? 2.912 -0.564 8.602 1.00 76.50 214 ASN A N 1
ATOM 1729 C CA . ASN A 1 214 ? 2.055 0.054 9.631 1.00 76.50 214 ASN A CA 1
ATOM 1730 C C . ASN A 1 214 ? 0.569 -0.355 9.626 1.00 76.50 214 ASN A C 1
ATOM 1732 O O . ASN A 1 214 ? -0.286 0.441 10.024 1.00 76.50 214 ASN A O 1
ATOM 1736 N N . SER A 1 215 ? 0.251 -1.601 9.255 1.00 84.06 215 SER A N 1
ATOM 1737 C CA . SER A 1 215 ? -1.119 -2.141 9.324 1.00 84.06 215 SER A CA 1
ATOM 1738 C C . SER A 1 215 ? -1.774 -1.933 10.698 1.00 84.06 215 SER A C 1
ATOM 1740 O O . SER A 1 215 ? -2.898 -1.443 10.762 1.00 84.06 215 SER A O 1
ATOM 1742 N N . PHE A 1 216 ? -1.049 -2.182 11.795 1.00 93.50 216 PHE A N 1
ATOM 1743 C CA . PHE A 1 216 ? -1.581 -1.997 13.149 1.00 93.50 216 PHE A CA 1
ATOM 1744 C C . PHE A 1 216 ? -1.936 -0.544 13.472 1.00 93.50 216 PHE A C 1
ATOM 1746 O O . PHE A 1 216 ? -3.029 -0.288 13.962 1.00 93.50 216 PHE A O 1
ATOM 1753 N N . LEU A 1 217 ? -1.055 0.421 13.181 1.00 94.06 217 LEU A N 1
ATOM 1754 C CA . LEU A 1 217 ? -1.328 1.833 13.483 1.00 94.06 217 LEU A CA 1
ATOM 1755 C C . LEU A 1 217 ? -2.527 2.360 12.689 1.00 94.06 217 LEU A C 1
ATOM 1757 O O . LEU A 1 217 ? -3.311 3.146 13.217 1.00 94.06 217 LEU A O 1
ATOM 1761 N N . ARG A 1 218 ? -2.715 1.885 11.453 1.00 92.88 218 ARG A N 1
ATOM 1762 C CA . ARG A 1 218 ? -3.915 2.193 10.663 1.00 92.88 218 ARG A CA 1
ATOM 1763 C C . ARG A 1 218 ? -5.166 1.600 11.284 1.00 92.88 218 ARG A C 1
ATOM 1765 O O . ARG A 1 218 ? -6.171 2.291 11.379 1.00 92.88 218 ARG A O 1
ATOM 1772 N N . MET A 1 219 ? -5.110 0.342 11.720 1.00 95.94 219 MET A N 1
ATOM 1773 C CA . MET A 1 219 ? -6.248 -0.297 12.383 1.00 95.94 219 MET A CA 1
ATOM 1774 C C . MET A 1 219 ? -6.542 0.331 13.750 1.00 95.94 219 MET A C 1
ATOM 1776 O O . MET A 1 219 ? -7.699 0.399 14.145 1.00 95.94 219 MET A O 1
ATOM 1780 N N . LEU A 1 220 ? -5.523 0.852 14.439 1.00 97.00 220 LEU A N 1
ATOM 1781 C CA . LEU A 1 220 ? -5.670 1.621 15.673 1.00 97.00 220 LEU A CA 1
ATOM 1782 C C . LEU A 1 220 ? -6.382 2.949 15.423 1.00 97.00 220 LEU A C 1
ATOM 1784 O O . LEU A 1 220 ? -7.325 3.281 16.135 1.00 97.00 220 LEU A O 1
ATOM 1788 N N . TYR A 1 221 ? -5.967 3.681 14.389 1.00 96.12 221 TYR A N 1
ATOM 1789 C CA . TYR A 1 221 ? -6.649 4.892 13.944 1.00 96.12 221 TYR A CA 1
ATOM 1790 C C . TYR A 1 221 ? -8.100 4.606 13.512 1.00 96.12 221 TYR A C 1
ATOM 1792 O O . TYR A 1 221 ? -9.022 5.310 13.927 1.00 96.12 221 TYR A O 1
ATOM 1800 N N . PHE A 1 222 ? -8.321 3.541 12.737 1.00 96.56 222 PHE A N 1
ATOM 1801 C CA . PHE A 1 222 ? -9.653 3.113 12.314 1.00 96.56 222 PHE A CA 1
ATOM 1802 C C . PHE A 1 222 ? -10.545 2.771 13.514 1.00 96.56 222 PHE A C 1
ATOM 1804 O O . PHE A 1 222 ? -11.639 3.303 13.625 1.00 96.56 222 PHE A O 1
ATOM 1811 N N . SER A 1 223 ? -10.058 1.961 14.452 1.00 97.50 223 SER A N 1
ATOM 1812 C CA . SER A 1 223 ? -10.781 1.590 15.672 1.00 97.50 223 SER A CA 1
ATOM 1813 C C . SER A 1 223 ? -11.132 2.816 16.530 1.00 97.50 223 SER A C 1
ATOM 1815 O O . SER A 1 223 ? -12.289 3.025 16.899 1.00 97.50 223 SER A O 1
ATOM 1817 N N . ALA A 1 224 ? -10.161 3.705 16.771 1.00 97.50 224 ALA A N 1
ATOM 1818 C CA . ALA A 1 224 ? -10.383 4.928 17.541 1.00 97.50 224 ALA A CA 1
ATOM 1819 C C . ALA A 1 224 ? -11.420 5.854 16.883 1.00 97.50 224 ALA A C 1
ATOM 1821 O O . ALA A 1 224 ? -12.298 6.400 17.560 1.00 97.50 224 ALA A O 1
ATOM 1822 N N . SER A 1 225 ? -11.333 6.030 15.562 1.00 96.69 225 SER A N 1
ATOM 1823 C CA . SER A 1 225 ? -12.288 6.849 14.816 1.00 96.69 225 SER A CA 1
ATOM 1824 C C . SER A 1 225 ? -13.666 6.192 14.748 1.00 96.69 225 SER A C 1
ATOM 1826 O O . SER A 1 225 ? -14.654 6.891 14.935 1.00 96.69 225 SER A O 1
ATOM 1828 N N . ASN A 1 226 ? -13.762 4.874 14.568 1.00 96.38 226 ASN A N 1
ATOM 1829 C CA . ASN A 1 226 ? -15.023 4.138 14.477 1.00 96.38 226 ASN A CA 1
ATOM 1830 C C . ASN A 1 226 ? -15.850 4.204 15.770 1.00 96.38 226 ASN A C 1
ATOM 1832 O O . ASN A 1 226 ? -17.063 4.396 15.721 1.00 96.38 226 ASN A O 1
ATOM 1836 N N . VAL A 1 227 ? -15.203 4.103 16.935 1.00 94.81 227 VAL A N 1
ATOM 1837 C CA . VAL A 1 227 ? -15.899 4.194 18.229 1.00 94.81 227 VAL A CA 1
ATOM 1838 C C . VAL A 1 227 ? -16.402 5.620 18.518 1.00 94.81 227 VAL A C 1
ATOM 1840 O O . VAL A 1 227 ? -17.365 5.790 19.263 1.00 94.81 227 VAL A O 1
ATOM 1843 N N . THR A 1 228 ? -15.783 6.653 17.933 1.00 92.38 228 THR A N 1
ATOM 1844 C CA . THR A 1 228 ? -16.070 8.062 18.262 1.00 92.38 228 THR A CA 1
ATOM 1845 C C . THR A 1 228 ? -16.921 8.796 17.226 1.00 92.38 228 THR A C 1
ATOM 1847 O O . THR A 1 228 ? -17.888 9.458 17.596 1.00 92.38 228 THR A O 1
ATOM 1850 N N . LEU A 1 229 ? -16.548 8.727 15.946 1.00 93.38 229 LEU A N 1
ATOM 1851 C CA . LEU A 1 229 ? -17.075 9.588 14.877 1.00 93.38 229 LEU A CA 1
ATOM 1852 C C . LEU A 1 229 ? -17.411 8.835 13.583 1.00 93.38 229 LEU A C 1
ATOM 1854 O O . LEU A 1 229 ? -18.348 9.223 12.895 1.00 93.38 229 LEU A O 1
ATOM 1858 N N . GLY A 1 230 ? -16.649 7.797 13.235 1.00 91.69 230 GLY A N 1
ATOM 1859 C CA . GLY A 1 230 ? -16.759 7.073 11.968 1.00 91.69 230 GLY A CA 1
ATOM 1860 C C . GLY A 1 230 ? -16.372 7.930 10.757 1.00 91.69 230 GLY A C 1
ATOM 1861 O O . GLY A 1 230 ? -17.228 8.277 9.952 1.00 91.69 230 GLY A O 1
ATOM 1862 N N . LEU A 1 231 ? -15.084 8.265 10.604 1.00 94.38 231 LEU A N 1
ATOM 1863 C CA . LEU A 1 231 ? -14.603 9.189 9.557 1.00 94.38 231 LEU A CA 1
ATOM 1864 C C . LEU A 1 231 ? -14.809 8.684 8.115 1.00 94.38 231 LEU A C 1
ATOM 1866 O O . LEU A 1 231 ? -14.884 9.492 7.192 1.00 94.38 231 LEU A O 1
ATOM 1870 N N . GLY A 1 232 ? -14.922 7.367 7.917 1.00 93.31 232 GLY A N 1
ATOM 1871 C CA . GLY A 1 232 ? -15.257 6.756 6.624 1.00 93.31 232 GLY A CA 1
ATOM 1872 C C . GLY A 1 232 ? -14.118 6.712 5.597 1.00 93.31 232 GLY A C 1
ATOM 1873 O O . GLY A 1 232 ? -14.346 6.361 4.442 1.00 93.31 232 GLY A O 1
ATOM 1874 N N . ASP A 1 233 ? -12.891 7.045 5.990 1.00 94.94 233 ASP A N 1
ATOM 1875 C CA . ASP A 1 233 ? -11.697 6.954 5.145 1.00 94.94 233 ASP A CA 1
ATOM 1876 C C . ASP A 1 233 ? -11.144 5.526 5.035 1.00 94.94 233 ASP A C 1
ATOM 1878 O O . ASP A 1 233 ? -10.558 5.172 4.008 1.00 94.94 233 ASP A O 1
ATOM 1882 N N . ILE A 1 234 ? -11.371 4.701 6.060 1.00 95.50 234 ILE A N 1
ATOM 1883 C CA . ILE A 1 234 ? -11.169 3.250 6.056 1.00 95.50 234 ILE A CA 1
ATOM 1884 C C . ILE A 1 234 ? -12.532 2.568 6.222 1.00 95.50 234 ILE A C 1
ATOM 1886 O O . ILE A 1 234 ? -13.286 2.876 7.143 1.00 95.50 234 ILE A O 1
ATOM 1890 N N . LEU A 1 235 ? -12.853 1.633 5.327 1.00 95.94 235 LEU A N 1
ATOM 1891 C CA . LEU A 1 235 ? -14.164 0.988 5.239 1.00 95.94 235 LEU A CA 1
ATOM 1892 C C . LEU A 1 235 ? -14.041 -0.541 5.305 1.00 95.94 235 LEU A C 1
ATOM 1894 O O . LEU A 1 235 ? -13.225 -1.110 4.573 1.00 95.94 235 LEU A O 1
ATOM 1898 N N . PRO A 1 236 ? -14.859 -1.237 6.119 1.00 96.69 236 PRO A N 1
ATOM 1899 C CA . PRO A 1 236 ? -14.919 -2.694 6.112 1.00 96.69 236 PRO A CA 1
ATOM 1900 C C . PRO A 1 236 ? -15.640 -3.204 4.854 1.00 96.69 236 PRO A C 1
ATOM 1902 O O . PRO A 1 236 ? -16.793 -2.854 4.582 1.00 96.69 236 PRO A O 1
ATOM 1905 N N . ILE A 1 237 ? -14.969 -4.056 4.079 1.00 95.62 237 ILE A N 1
ATOM 1906 C CA . ILE A 1 237 ? -15.517 -4.593 2.822 1.00 95.62 237 ILE A CA 1
ATOM 1907 C C . ILE A 1 237 ? -16.143 -5.973 3.027 1.00 95.62 237 ILE A C 1
ATOM 1909 O O . ILE A 1 237 ? -17.173 -6.275 2.429 1.00 95.62 237 ILE A O 1
ATOM 1913 N N . THR A 1 238 ? -15.522 -6.817 3.851 1.00 94.00 238 THR A N 1
ATOM 1914 C CA . THR A 1 238 ? -15.953 -8.202 4.058 1.00 94.00 238 THR A CA 1
ATOM 1915 C C . THR A 1 238 ? -17.024 -8.287 5.141 1.00 94.00 238 THR A C 1
ATOM 1917 O O . THR A 1 238 ? -17.083 -7.463 6.052 1.00 94.00 238 THR A O 1
ATOM 1920 N N . ASP A 1 239 ? -17.878 -9.309 5.079 1.00 97.50 239 ASP A N 1
ATOM 1921 C CA . ASP A 1 239 ? -18.963 -9.470 6.057 1.00 97.50 239 ASP A CA 1
ATOM 1922 C C . ASP A 1 239 ? -18.432 -9.672 7.479 1.00 97.50 239 ASP A C 1
ATOM 1924 O O . ASP A 1 239 ? -18.983 -9.130 8.437 1.00 97.50 239 ASP A O 1
ATOM 1928 N N . LEU A 1 240 ? -17.305 -10.378 7.615 1.00 96.56 240 LEU A N 1
ATOM 1929 C CA . LEU A 1 240 ? -16.636 -10.552 8.900 1.00 96.56 240 LEU A CA 1
ATOM 1930 C C . LEU A 1 240 ? -16.116 -9.222 9.462 1.00 96.56 240 LEU A C 1
ATOM 1932 O O . LEU A 1 240 ? -16.331 -8.948 10.643 1.00 96.56 240 LEU A O 1
ATOM 1936 N N . SER A 1 241 ? -15.457 -8.382 8.650 1.00 96.81 241 SER A N 1
ATOM 1937 C CA . SER A 1 241 ? -14.970 -7.087 9.142 1.00 96.81 241 SER A CA 1
ATOM 1938 C C . SER A 1 241 ? -16.128 -6.157 9.497 1.00 96.81 241 SER A C 1
ATOM 1940 O O . SER A 1 241 ? -16.087 -5.529 10.551 1.00 96.81 241 SER A O 1
ATOM 1942 N N . ARG A 1 242 ? -17.211 -6.147 8.708 1.00 97.94 242 ARG A N 1
ATOM 1943 C CA . ARG A 1 242 ? -18.443 -5.397 9.018 1.00 97.94 242 ARG A CA 1
ATOM 1944 C C . ARG A 1 242 ? -19.069 -5.831 10.339 1.00 97.94 242 ARG A C 1
ATOM 1946 O O . ARG A 1 242 ? -19.443 -4.985 11.145 1.00 97.94 242 ARG A O 1
ATOM 1953 N N . PHE A 1 243 ? -19.158 -7.137 10.579 1.00 98.38 243 PHE A N 1
ATOM 1954 C CA . PHE A 1 243 ? -19.701 -7.673 11.824 1.00 98.38 243 PHE A CA 1
ATOM 1955 C C . PHE A 1 243 ? -18.852 -7.288 13.047 1.00 98.38 243 PHE A C 1
ATOM 1957 O O . PHE A 1 243 ? -19.390 -6.902 14.087 1.00 98.38 243 PHE A O 1
ATOM 1964 N N . LEU A 1 244 ? -17.524 -7.352 12.930 1.00 98.00 244 LEU A N 1
ATOM 1965 C CA . LEU A 1 244 ? -16.625 -6.969 14.020 1.00 98.00 244 LEU A CA 1
ATOM 1966 C C . LEU A 1 244 ? -16.674 -5.465 14.306 1.00 98.00 244 LEU A C 1
ATOM 1968 O O . LEU A 1 244 ? -16.730 -5.082 15.469 1.00 98.00 244 LEU A O 1
ATOM 1972 N N . VAL A 1 245 ? -16.726 -4.632 13.265 1.00 97.75 245 VAL A N 1
ATOM 1973 C CA . VAL A 1 245 ? -16.913 -3.176 13.381 1.00 97.75 245 VAL A CA 1
ATOM 1974 C C . VAL A 1 245 ? -18.233 -2.850 14.078 1.00 97.75 245 VAL A C 1
ATOM 1976 O O . VAL A 1 245 ? -18.251 -2.057 15.013 1.00 97.75 245 VAL A O 1
ATOM 1979 N N . LEU A 1 246 ? -19.328 -3.519 13.703 1.00 98.25 246 LEU A N 1
ATOM 1980 C CA . LEU A 1 246 ? -20.616 -3.376 14.385 1.00 98.25 246 LEU A CA 1
ATOM 1981 C C . LEU A 1 246 ? -20.512 -3.742 15.875 1.00 98.25 246 LEU A C 1
ATOM 1983 O O . LEU A 1 246 ? -21.027 -3.027 16.735 1.00 98.25 246 LEU A O 1
ATOM 1987 N N . THR A 1 247 ? -19.828 -4.845 16.182 1.00 98.38 247 THR A N 1
ATOM 1988 C CA . THR A 1 247 ? -19.628 -5.317 17.559 1.00 98.38 247 THR A CA 1
ATOM 1989 C C . THR A 1 247 ? -18.807 -4.325 18.381 1.00 98.38 247 THR A C 1
ATOM 1991 O O . THR A 1 247 ? -19.155 -4.048 19.532 1.00 98.38 247 THR A O 1
ATOM 1994 N N . GLU A 1 248 ? -17.748 -3.766 17.797 1.00 97.88 248 GLU A N 1
ATOM 1995 C CA . GLU A 1 248 ? -16.928 -2.718 18.401 1.00 97.88 248 GLU A CA 1
ATOM 1996 C C . GLU A 1 248 ? -17.774 -1.485 18.733 1.00 97.88 248 GLU A C 1
ATOM 1998 O O . GLU A 1 248 ? -17.788 -1.041 19.881 1.00 97.88 248 GLU A O 1
ATOM 2003 N N . THR A 1 249 ? -18.534 -0.972 17.761 1.00 97.69 249 THR A N 1
ATOM 2004 C CA . THR A 1 249 ? -19.372 0.221 17.930 1.00 97.69 249 THR A CA 1
ATOM 2005 C C . THR A 1 249 ? -20.421 0.025 19.026 1.00 97.69 249 THR A C 1
ATOM 2007 O O . THR A 1 249 ? -20.551 0.873 19.910 1.00 97.69 249 THR A O 1
ATOM 2010 N N . ILE A 1 250 ? -21.132 -1.110 19.031 1.00 98.12 250 ILE A N 1
ATOM 2011 C CA . ILE A 1 250 ? -22.129 -1.421 20.071 1.00 98.12 250 ILE A CA 1
ATOM 2012 C C . ILE A 1 250 ? -21.458 -1.517 21.447 1.00 98.12 250 ILE A C 1
ATOM 2014 O O . ILE A 1 250 ? -21.945 -0.933 22.416 1.00 98.12 250 ILE A O 1
ATOM 2018 N N . SER A 1 251 ? -20.320 -2.211 21.539 1.00 98.12 251 SER A N 1
ATOM 2019 C CA . SER A 1 251 ? -19.578 -2.355 22.796 1.00 98.12 251 SER A CA 1
ATOM 2020 C C . SER A 1 251 ? -19.099 -0.999 23.321 1.00 98.12 251 SER A C 1
ATOM 2022 O O . SER A 1 251 ? -19.251 -0.715 24.509 1.00 98.12 251 SER A O 1
ATOM 2024 N N . GLY A 1 252 ? -18.583 -0.133 22.444 1.00 97.19 252 GLY A N 1
ATOM 2025 C CA . GLY A 1 252 ? -18.168 1.226 22.785 1.00 97.19 252 GLY A CA 1
ATOM 2026 C C . GLY A 1 252 ? -19.323 2.065 23.332 1.00 97.19 252 GLY A C 1
ATOM 2027 O O . GLY A 1 252 ? -19.184 2.658 24.402 1.00 97.19 252 GLY A O 1
ATOM 2028 N N . MET A 1 253 ? -20.484 2.047 22.663 1.00 97.50 253 MET A N 1
ATOM 2029 C CA . MET A 1 253 ? -21.697 2.756 23.104 1.00 97.50 253 MET A CA 1
ATOM 2030 C C . MET A 1 253 ? -22.203 2.275 24.474 1.00 97.50 253 MET A C 1
ATOM 2032 O O . MET A 1 253 ? -22.589 3.085 25.318 1.00 97.50 253 MET A O 1
ATOM 2036 N N . ILE A 1 254 ? -22.169 0.965 24.727 1.00 97.81 254 ILE A N 1
ATOM 2037 C CA . ILE A 1 254 ? -22.548 0.402 26.030 1.00 97.81 254 ILE A CA 1
ATOM 2038 C C . ILE A 1 254 ? -21.566 0.863 27.115 1.00 97.81 254 ILE A C 1
ATOM 2040 O O . ILE A 1 254 ? -21.992 1.342 28.167 1.00 97.81 254 ILE A O 1
ATOM 2044 N N . LEU A 1 255 ? -20.256 0.758 26.868 1.00 97.50 255 LEU A N 1
ATOM 2045 C CA . LEU A 1 255 ? -19.226 1.110 27.850 1.00 97.50 255 LEU A CA 1
ATOM 2046 C C . LEU A 1 255 ? -19.236 2.601 28.205 1.00 97.50 255 LEU A C 1
ATOM 2048 O O . LEU A 1 255 ? -19.124 2.935 29.385 1.00 97.50 255 LEU A O 1
ATOM 2052 N N . ILE A 1 256 ? -19.421 3.496 27.228 1.00 97.62 256 ILE A N 1
ATOM 2053 C CA . ILE A 1 256 ? -19.516 4.936 27.506 1.00 97.62 256 ILE A CA 1
ATOM 2054 C C . ILE A 1 256 ? -20.803 5.286 28.272 1.00 97.62 256 ILE A C 1
ATOM 2056 O O . ILE A 1 256 ? -20.775 6.117 29.180 1.00 97.62 256 ILE A O 1
ATOM 2060 N N . GLY A 1 257 ? -21.920 4.606 27.989 1.00 97.31 257 GLY A N 1
ATOM 2061 C CA . GLY A 1 257 ? -23.159 4.754 28.756 1.00 97.31 257 GLY A CA 1
ATOM 2062 C C . GLY A 1 257 ? -23.002 4.309 30.214 1.00 97.31 257 GLY A C 1
ATOM 2063 O O . GLY A 1 257 ? -23.390 5.033 31.132 1.00 97.31 257 GLY A O 1
ATOM 2064 N N . LEU A 1 258 ? -22.365 3.155 30.442 1.00 96.31 258 LEU A N 1
ATOM 2065 C CA . LEU A 1 258 ? -22.045 2.662 31.787 1.00 96.31 258 LEU A CA 1
ATOM 2066 C C . LEU A 1 258 ? -21.086 3.597 32.529 1.00 96.31 258 LEU A C 1
ATOM 2068 O O . LEU A 1 258 ? -21.277 3.857 33.718 1.00 96.31 258 LEU A O 1
ATOM 2072 N N . PHE A 1 259 ? -20.097 4.151 31.825 1.00 96.56 259 PHE A N 1
ATOM 2073 C CA . PHE A 1 259 ? -19.204 5.165 32.370 1.00 96.56 259 PHE A CA 1
ATOM 2074 C C . PHE A 1 259 ? -19.990 6.379 32.881 1.00 96.56 259 PHE A C 1
ATOM 2076 O O . PHE A 1 259 ? -19.858 6.734 34.054 1.00 96.56 259 PHE A O 1
ATOM 2083 N N . PHE A 1 260 ? -20.875 6.960 32.067 1.00 96.31 260 PHE A N 1
ATOM 2084 C CA . PHE A 1 260 ? -21.698 8.090 32.504 1.00 96.31 260 PHE A CA 1
ATOM 2085 C C . PHE A 1 260 ? -22.635 7.734 33.663 1.00 96.31 260 PHE A C 1
ATOM 2087 O O . PHE A 1 260 ? -22.710 8.490 34.630 1.00 96.31 260 PHE A O 1
ATOM 2094 N N . ASN A 1 261 ? -23.274 6.562 33.630 1.00 95.50 261 ASN A N 1
ATOM 2095 C CA . ASN A 1 261 ? -24.132 6.099 34.722 1.00 95.50 261 ASN A CA 1
ATOM 2096 C C . ASN A 1 261 ? -23.363 5.945 36.052 1.00 95.50 261 ASN A C 1
ATOM 2098 O O . ASN A 1 261 ? -23.849 6.296 37.130 1.00 95.50 261 ASN A O 1
ATOM 2102 N N . SER A 1 262 ? -22.124 5.452 35.993 1.00 94.69 262 SER A N 1
ATOM 2103 C CA . SER A 1 262 ? -21.276 5.324 37.183 1.00 94.69 262 SER A CA 1
ATOM 2104 C C . SER A 1 262 ? -20.833 6.680 37.751 1.00 94.69 262 SER A C 1
ATOM 2106 O O . SER A 1 262 ? -20.641 6.806 38.961 1.00 94.69 262 SER A O 1
ATOM 2108 N N . LEU A 1 263 ? -20.704 7.712 36.904 1.00 94.50 263 LEU A N 1
ATOM 2109 C CA . LEU A 1 263 ? -20.398 9.076 37.343 1.00 94.50 263 LEU A CA 1
ATOM 2110 C C . LEU A 1 263 ? -21.579 9.719 38.075 1.00 94.50 263 LEU A C 1
ATOM 2112 O O . LEU A 1 263 ? -21.367 10.434 39.052 1.00 94.50 263 LEU A O 1
ATOM 2116 N N . THR A 1 264 ? -22.813 9.459 37.637 1.00 94.88 264 THR A N 1
ATOM 2117 C CA . THR A 1 264 ? -24.015 10.046 38.249 1.00 94.88 264 THR A CA 1
ATOM 2118 C C . THR A 1 264 ? -24.404 9.381 39.565 1.00 94.88 264 THR A C 1
ATOM 2120 O O . THR A 1 264 ? -24.955 10.044 40.435 1.00 94.88 264 THR A O 1
ATOM 2123 N N . THR A 1 265 ? -24.085 8.097 39.743 1.00 89.88 265 THR A N 1
ATOM 2124 C CA . THR A 1 265 ? -24.486 7.314 40.931 1.00 89.88 265 THR A CA 1
ATOM 2125 C C . THR A 1 265 ? -23.680 7.670 42.193 1.00 89.88 265 THR A C 1
ATOM 2127 O O . THR A 1 265 ? -24.075 7.336 43.302 1.00 89.88 265 THR A O 1
ATOM 2130 N N . LYS A 1 266 ? -22.549 8.374 42.066 1.00 68.50 266 LYS A N 1
ATOM 2131 C CA . LYS A 1 266 ? -21.597 8.625 43.165 1.00 68.50 266 LYS A CA 1
ATOM 2132 C C . LYS A 1 266 ? -21.956 9.793 44.108 1.00 68.50 266 LYS A C 1
ATOM 2134 O O . LYS A 1 266 ? -21.050 10.336 44.738 1.00 68.50 266 LYS A O 1
ATOM 2139 N N . LYS A 1 267 ? -23.219 10.234 44.158 1.00 57.97 267 LYS A N 1
ATOM 2140 C CA . LYS A 1 267 ? -23.582 11.549 44.723 1.00 57.97 267 LYS A CA 1
ATOM 2141 C C . LYS A 1 267 ? -24.392 11.573 46.025 1.00 57.97 267 LYS A C 1
ATOM 2143 O O . LYS A 1 267 ? -24.692 12.679 46.458 1.00 57.97 267 LYS A O 1
ATOM 2148 N N . ASP A 1 268 ? -24.630 10.438 46.673 1.00 55.75 268 ASP A N 1
ATOM 2149 C CA . ASP A 1 268 ? -25.233 10.352 48.016 1.00 55.75 268 ASP A CA 1
ATOM 2150 C C . ASP A 1 268 ? -24.401 9.429 48.923 1.00 55.75 268 ASP A C 1
ATOM 2152 O O . ASP A 1 268 ? -24.416 9.641 50.157 1.00 55.75 268 ASP A O 1
#

Secondary structure (DSSP, 8-state):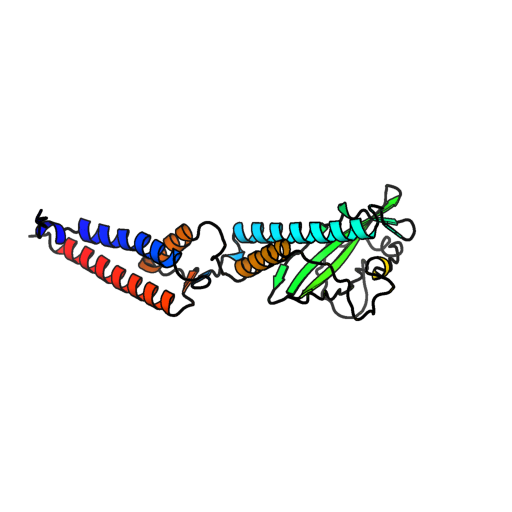
------HHHHT-HHHHHHHHHHHHHHHHHHHHTSPTTSEEETTGGGSHHHHHHHHHHHHHHHHHHHHHHHHHTTTPPEEETTEEE-GGG-EEEEEEEETTEEEEEEEEEEESSTT-EEEEEEEEEEESSS---EEE-----SS----S---PPPPPPSS-TTTGGGS----HHHHS-SSS-TTS-------HHHHHHHHHHHHHHTT-GGGSS-HHHHHHHHHHHHHHT--SSEEE-SHHHHHHHHHHHHHHHHHHHHHHHHHHGGG-

pLDDT: mean 77.72, std 21.68, range [25.66, 98.38]

Foldseek 3Di:
DDPDDDVVVVLALVVLVVVLVVLLLVQLVVQLPDDFPQKFFQCLCVDPQLVVLQVVLQVLVLVLQLVVLCVVCVNDWDADPQKTWRSVQKHWDPFDDDDQWTWIWIWIWIDRPPPDTDIDTWIWIFGPPVTQIDTDDDDDQPPDDDDDDDDDDDDDDDPCNVCSVVPGPPPCCVVFPPPDDPVRTRDRDRPPVSVVSVVVSVCSNRRGCSVPPPSSVVSSVQLVCLLPPRPPSMDRDDPVSVVSSVVSNVSSVVSVVSSVVSVVVPDD

Sequence (268 aa):
MRVKINIETLNSPAFFGFLYLLLIPIFACIFSYLPKYSFHHTTIQFEKSVFDARNTARDATLAAIQSSLSERLDGKILEVDGFTMNPKELYLQDFDCEGSSCKFMLIANFRRSPQYHIPLALEVDMFTPPITPETRFEEFNPGGSNLRQVSVIPWPQNSLLQIAERAPKVNLQILLNEKTDPQLGTVFEIDNKIEYKIRDYKYAKAGFPSEIQNSFLRMLYFSASNVTLGLGDILPITDLSRFLVLTETISGMILIGLFFNSLTTKKD